Protein AF-A0A9D1JF31-F1 (afdb_monomer_lite)

Organism: NCBI:txid2840777

Radius of gyration: 21.88 Å; chains: 1; bounding box: 52×48×57 Å

Foldseek 3Di:
DFWAKKWKDQFPLDPDIDIDGQWDPDQADPVCQVQWDQDDDRITGHPDDDDDDDPPPCPLLVVLLVQLVQVLLQQNFLLPRPSNCRRPQGQWMWMWIWGQAPVQKIKIKIWIKHWDCPDVPDIDIFGPWIFMWIDHNVVPPDPVCSPDCPPTDTPDIDDPVPPDDRRTDPSVVVCVVRVDHADDDDCSVVPPPLFQPDQDDQDPVLLCVQPVQWPDWHWDDDPPFTWIWTDGVPDDIDIDGDRNCCVVPDPSSSSVSSNVVVSVVVCVVVPHYD

Secondary structure (DSSP, 8-state):
-EEEEEEEES-TT-SS-EEEE-B--SPPPGGGGGGEEEEETTEEEES------STTSSHHHHHHHHHHHHHHHTT--GGG-GGGGGGTT-S-EEEEEEEE-TTSEEEEEEEEEEEEEEETTEEEEEEEEEEEEEEEGGG-SSGGGTT--TT---SEE--GGG---TTS-THHHHHHHHT----B---GGGTT-------SPPPHHHHHHH-TTEEEEEEEEETTEEEEEEEETTS-EEEES-GGGHHHHS-HHHHHHHHHHHHHHHHHHH--B-

pLDDT: mean 91.5, std 6.84, range [60.25, 98.75]

InterPro domains:
  IPR027417 P-loop containing nucleoside triphosphate hydrolase [G3DSA:3.40.50.300] (1-261)

Sequence (274 aa):
MRVLRITAKGLPLFKEELDISFFAQQRVADDDKDLLYSLFSNVYLNCANAFIGINAAGKTSVLRVVLLAFNLLNNQPINHIETKDILGETQKATINIYFYSISGEICRLETVIRAEKSKPDTVWYKIIQETLWAKSQEAVTARKHLTDFSEYEPIAVRREEQFLPDDVSIIIAHNKKTKEKLNIASLLSLTNINVLPFADEIPVEIISFLDPMVDKLYFDKAENKVLIHLKFRGQEEIILNNPLDLNVYLSSGTIKGIVAFTMAKEILKSGGYL

Structure (mmCIF, N/CA/C/O backbone):
data_AF-A0A9D1JF31-F1
#
_entry.id   AF-A0A9D1JF31-F1
#
loop_
_atom_site.group_PDB
_atom_site.id
_atom_site.type_symbol
_atom_site.label_atom_id
_atom_site.label_alt_id
_atom_site.label_comp_id
_atom_site.label_asym_id
_atom_site.label_entity_id
_atom_site.label_seq_id
_atom_site.pdbx_PDB_ins_code
_atom_site.Cartn_x
_atom_site.Cartn_y
_atom_site.Cartn_z
_atom_site.occupancy
_atom_site.B_iso_or_equiv
_atom_site.auth_seq_id
_atom_site.auth_comp_id
_atom_site.auth_asym_id
_atom_site.auth_atom_id
_atom_site.pdbx_PDB_model_num
ATOM 1 N N . MET A 1 1 ? -7.196 -0.393 -10.527 1.00 92.75 1 MET A N 1
ATOM 2 C CA . MET A 1 1 ? -5.790 -0.810 -10.381 1.00 92.75 1 MET A CA 1
ATOM 3 C C . MET A 1 1 ? -5.699 -1.964 -9.392 1.00 92.75 1 MET A C 1
ATOM 5 O O . MET A 1 1 ? -6.349 -1.907 -8.352 1.00 92.75 1 MET A O 1
ATOM 9 N N . ARG A 1 2 ? -4.935 -3.016 -9.708 1.00 95.38 2 ARG A N 1
ATOM 10 C CA . ARG A 1 2 ? -4.691 -4.182 -8.838 1.00 95.38 2 ARG A CA 1
ATOM 11 C C . ARG A 1 2 ? -3.199 -4.508 -8.807 1.00 95.38 2 ARG A C 1
ATOM 13 O O . ARG A 1 2 ? -2.623 -4.778 -9.851 1.00 95.38 2 ARG A O 1
ATOM 20 N N . VAL A 1 3 ? -2.566 -4.493 -7.640 1.00 97.38 3 VAL A N 1
ATOM 21 C CA . VAL A 1 3 ? -1.134 -4.803 -7.502 1.00 97.38 3 VAL A CA 1
ATOM 22 C C . VAL A 1 3 ? -0.892 -6.307 -7.649 1.00 97.38 3 VAL A C 1
ATOM 24 O O . VAL A 1 3 ? -1.593 -7.116 -7.049 1.00 97.38 3 VAL A O 1
ATOM 27 N N . LEU A 1 4 ? 0.101 -6.665 -8.462 1.00 97.31 4 LEU A N 1
ATOM 28 C CA . LEU A 1 4 ? 0.495 -8.033 -8.800 1.00 97.31 4 LEU A CA 1
ATOM 29 C C . LEU A 1 4 ? 1.763 -8.451 -8.059 1.00 97.31 4 LEU A C 1
ATOM 31 O O . LEU A 1 4 ? 1.845 -9.563 -7.548 1.00 97.31 4 LEU A O 1
ATOM 35 N N . ARG A 1 5 ? 2.766 -7.574 -8.005 1.00 98.06 5 ARG A N 1
ATOM 36 C CA . ARG A 1 5 ? 4.059 -7.856 -7.377 1.00 98.06 5 ARG A CA 1
ATOM 37 C C . ARG A 1 5 ? 4.721 -6.558 -6.942 1.00 98.06 5 ARG A C 1
ATOM 39 O O . ARG A 1 5 ? 4.584 -5.545 -7.623 1.00 98.06 5 ARG A O 1
ATOM 46 N N . ILE A 1 6 ? 5.447 -6.594 -5.837 1.00 98.69 6 ILE A N 1
ATOM 47 C CA . ILE A 1 6 ? 6.335 -5.518 -5.403 1.00 98.69 6 ILE A CA 1
ATOM 48 C C . ILE A 1 6 ? 7.721 -6.119 -5.233 1.00 98.69 6 ILE A C 1
ATOM 50 O O . ILE A 1 6 ? 7.855 -7.126 -4.539 1.00 98.69 6 ILE A O 1
ATOM 54 N N . THR A 1 7 ? 8.740 -5.494 -5.822 1.00 98.62 7 THR A N 1
ATOM 55 C CA . THR A 1 7 ? 10.128 -5.761 -5.435 1.00 98.62 7 THR A CA 1
ATOM 56 C C . THR A 1 7 ? 10.796 -4.505 -4.909 1.00 98.62 7 THR A C 1
ATOM 58 O O . THR A 1 7 ? 10.480 -3.398 -5.345 1.00 98.62 7 THR A O 1
ATOM 61 N N . ALA A 1 8 ? 11.683 -4.650 -3.930 1.00 98.50 8 ALA A N 1
ATOM 62 C CA . ALA A 1 8 ? 12.402 -3.529 -3.349 1.00 98.50 8 ALA A CA 1
ATOM 63 C C . ALA A 1 8 ? 13.845 -3.908 -3.012 1.00 98.50 8 ALA A C 1
ATOM 65 O O . ALA A 1 8 ? 14.104 -4.908 -2.345 1.00 98.50 8 ALA A O 1
ATOM 66 N N . LYS A 1 9 ? 14.791 -3.071 -3.436 1.00 98.25 9 LYS A N 1
ATOM 67 C CA . LYS A 1 9 ? 16.229 -3.249 -3.210 1.00 98.25 9 LYS A CA 1
ATOM 68 C C . LYS A 1 9 ? 16.847 -1.965 -2.669 1.00 98.25 9 LYS A C 1
ATOM 70 O O . LYS A 1 9 ? 16.410 -0.875 -3.023 1.00 98.25 9 LYS A O 1
ATOM 75 N N . GLY A 1 10 ? 17.882 -2.087 -1.836 1.00 96.88 10 GLY A N 1
ATOM 76 C CA . GLY A 1 10 ? 18.598 -0.933 -1.273 1.00 96.88 10 GLY A CA 1
ATOM 77 C C . GLY A 1 10 ? 17.885 -0.264 -0.093 1.00 96.88 10 GLY A C 1
ATOM 78 O O . GLY A 1 10 ? 18.164 0.893 0.224 1.00 96.88 10 GLY A O 1
ATOM 79 N N . LEU A 1 11 ? 16.960 -0.980 0.554 1.00 96.56 11 LEU A N 1
ATOM 80 C CA . LEU A 1 11 ? 16.322 -0.552 1.796 1.00 96.56 11 LEU A CA 1
ATOM 81 C C . LEU A 1 11 ? 17.208 -0.931 3.001 1.00 96.56 11 LEU A C 1
ATOM 83 O O . LEU A 1 11 ? 17.634 -2.081 3.074 1.00 96.56 11 LEU A O 1
ATOM 87 N N . PRO A 1 12 ? 17.450 -0.039 3.982 1.00 93.25 12 PRO A N 1
ATOM 88 C CA . PRO A 1 12 ? 18.411 -0.291 5.066 1.00 93.25 12 PRO A CA 1
ATOM 89 C C . PRO A 1 12 ? 18.127 -1.532 5.925 1.00 93.25 12 PRO A C 1
ATOM 91 O O . PRO A 1 12 ? 19.054 -2.163 6.426 1.00 93.25 12 PRO A O 1
ATOM 94 N N . LEU A 1 13 ? 16.851 -1.888 6.099 1.00 93.62 13 LEU A N 1
ATOM 95 C CA . LEU A 1 13 ? 16.436 -3.037 6.913 1.00 93.62 13 LEU A CA 1
ATOM 96 C C . LEU A 1 13 ? 16.431 -4.371 6.147 1.00 93.62 13 LEU A C 1
ATOM 98 O O . LEU A 1 13 ? 16.148 -5.408 6.745 1.00 93.62 13 LEU A O 1
ATOM 102 N N . PHE A 1 14 ? 16.736 -4.363 4.846 1.00 93.62 14 PHE A N 1
ATOM 103 C CA . PHE A 1 14 ? 16.676 -5.539 3.980 1.00 93.62 14 PHE A CA 1
ATOM 104 C C . PHE A 1 14 ? 18.046 -5.783 3.343 1.00 93.62 14 PHE A C 1
ATOM 106 O O . PHE A 1 14 ? 18.533 -4.979 2.552 1.00 93.62 14 PHE A O 1
ATOM 113 N N . LYS A 1 15 ? 18.683 -6.905 3.704 1.00 90.81 15 LYS A N 1
ATOM 114 C CA . LYS A 1 15 ? 19.983 -7.300 3.132 1.00 90.81 15 LYS A CA 1
ATOM 115 C C . LYS A 1 15 ? 19.861 -7.716 1.667 1.00 90.81 15 LYS A C 1
ATOM 117 O O . LYS A 1 15 ? 20.731 -7.408 0.860 1.00 90.81 15 LYS A O 1
ATOM 122 N N . GLU A 1 16 ? 18.787 -8.431 1.358 1.00 94.06 16 GLU A N 1
ATOM 123 C CA . GLU A 1 16 ? 18.480 -8.949 0.029 1.00 94.06 16 GLU A CA 1
ATOM 124 C C . GLU A 1 16 ? 17.312 -8.178 -0.589 1.00 94.06 16 GLU A C 1
ATOM 126 O O . GLU A 1 16 ? 16.676 -7.345 0.063 1.00 94.06 16 GLU A O 1
ATOM 131 N N . GLU A 1 17 ? 17.049 -8.437 -1.868 1.00 96.44 17 GLU A N 1
ATOM 132 C CA . GLU A 1 17 ? 15.861 -7.911 -2.529 1.00 96.44 17 GLU A CA 1
ATOM 133 C C . GLU A 1 17 ? 14.606 -8.487 -1.866 1.00 96.44 17 GLU A C 1
ATOM 135 O O . GLU A 1 17 ? 14.444 -9.699 -1.742 1.00 96.44 17 GLU A O 1
ATOM 140 N N . LEU A 1 18 ? 13.715 -7.599 -1.432 1.00 97.62 18 LEU A N 1
ATOM 141 C CA . LEU A 1 18 ? 12.375 -7.977 -1.020 1.00 97.62 18 LEU A CA 1
ATOM 142 C C . LEU A 1 18 ? 11.549 -8.244 -2.275 1.00 97.62 18 LEU A C 1
ATOM 144 O O . LEU A 1 18 ? 11.506 -7.391 -3.156 1.00 97.62 18 LEU A O 1
ATOM 148 N N . ASP A 1 19 ? 10.864 -9.380 -2.326 1.00 97.31 19 ASP A N 1
ATOM 149 C CA . ASP A 1 19 ? 10.018 -9.777 -3.449 1.00 97.31 19 ASP A CA 1
ATOM 150 C C . ASP A 1 19 ? 8.694 -10.352 -2.936 1.00 97.31 19 ASP A C 1
ATOM 152 O O . ASP A 1 19 ? 8.659 -11.378 -2.257 1.00 97.31 19 ASP A O 1
ATOM 156 N N . ILE A 1 20 ? 7.597 -9.657 -3.230 1.00 97.31 20 ILE A N 1
ATOM 157 C CA . ILE A 1 20 ? 6.254 -9.987 -2.757 1.00 97.31 20 ILE A CA 1
ATOM 158 C C . ILE A 1 20 ? 5.347 -10.134 -3.967 1.00 97.31 20 ILE A C 1
ATOM 160 O O . ILE A 1 20 ? 5.108 -9.166 -4.686 1.00 97.31 20 ILE A O 1
ATOM 164 N N . SER A 1 21 ? 4.795 -11.328 -4.168 1.00 95.88 21 SER A N 1
ATOM 165 C CA . SER A 1 21 ? 3.786 -11.596 -5.197 1.00 95.88 21 SER A CA 1
ATOM 166 C C . SER A 1 21 ? 2.393 -11.676 -4.573 1.00 95.88 21 SER A C 1
ATOM 168 O O . SER A 1 21 ? 2.200 -12.360 -3.575 1.00 95.88 21 SER A O 1
ATOM 170 N N . PHE A 1 22 ? 1.421 -11.009 -5.192 1.00 96.31 22 PHE A N 1
ATOM 171 C CA . PHE A 1 22 ? 0.011 -10.993 -4.783 1.00 96.31 22 PHE A CA 1
ATOM 172 C C . PHE A 1 22 ? -0.871 -11.894 -5.659 1.00 96.31 22 PHE A C 1
ATOM 174 O O . PHE A 1 22 ? -2.070 -12.010 -5.413 1.00 96.31 22 PHE A O 1
ATOM 181 N N . PHE A 1 23 ? -0.298 -12.524 -6.686 1.00 94.69 23 PHE A N 1
ATOM 182 C CA . PHE A 1 23 ? -0.977 -13.502 -7.534 1.00 94.69 23 PHE A CA 1
ATOM 183 C C . PHE A 1 23 ? -0.582 -14.934 -7.174 1.00 94.69 23 PHE A C 1
ATOM 185 O O . PHE A 1 23 ? 0.512 -15.190 -6.663 1.00 94.69 23 PHE A O 1
ATOM 192 N N . ALA A 1 24 ? -1.458 -15.882 -7.501 1.00 92.56 24 ALA A N 1
ATOM 193 C CA . ALA A 1 24 ? -1.197 -17.302 -7.331 1.00 92.56 24 ALA A CA 1
ATOM 194 C C . ALA A 1 24 ? -0.014 -17.737 -8.212 1.00 92.56 24 ALA A C 1
ATOM 196 O O . ALA A 1 24 ? -0.102 -17.789 -9.444 1.00 92.56 24 ALA A O 1
ATOM 197 N N . GLN A 1 25 ? 1.118 -18.049 -7.578 1.00 87.81 25 GLN A N 1
ATOM 198 C CA . GLN A 1 25 ? 2.333 -18.465 -8.281 1.00 87.81 25 GLN A CA 1
ATOM 199 C C . GLN A 1 25 ? 2.220 -19.896 -8.826 1.00 87.81 25 GLN A C 1
ATOM 201 O O . GLN A 1 25 ? 2.754 -20.196 -9.898 1.00 87.81 25 GLN A O 1
ATOM 206 N N . GLN A 1 26 ? 1.475 -20.762 -8.135 1.00 86.19 26 GLN A N 1
ATOM 207 C CA . GLN A 1 26 ? 1.224 -22.152 -8.523 1.00 86.19 26 GLN A CA 1
ATOM 208 C C . GLN A 1 26 ? -0.055 -22.297 -9.359 1.00 86.19 26 GLN A C 1
ATOM 210 O O . GLN A 1 26 ? -0.844 -21.362 -9.520 1.00 86.19 26 GLN A O 1
ATOM 215 N N . ARG A 1 27 ? -0.217 -23.440 -10.034 1.00 85.75 27 ARG A N 1
ATOM 216 C CA . ARG A 1 27 ? -1.457 -23.730 -10.767 1.00 85.75 27 ARG A CA 1
ATOM 217 C C . ARG A 1 27 ? -2.602 -23.820 -9.754 1.00 85.75 27 ARG A C 1
ATOM 219 O O . ARG A 1 27 ? -2.460 -24.502 -8.752 1.00 85.75 27 ARG A O 1
ATOM 226 N N . VAL A 1 28 ? -3.697 -23.124 -10.037 1.00 87.50 28 VAL A N 1
ATOM 227 C CA . VAL A 1 28 ? -4.898 -23.121 -9.196 1.00 87.50 28 VAL A CA 1
ATOM 228 C C . VAL A 1 28 ? -5.744 -24.331 -9.587 1.00 87.50 28 VAL A C 1
ATOM 230 O O . VAL A 1 28 ? -6.005 -24.519 -10.781 1.00 87.50 28 VAL A O 1
ATOM 233 N N . ALA A 1 29 ? -6.098 -25.172 -8.615 1.00 89.44 29 ALA A N 1
ATOM 234 C CA . ALA A 1 29 ? -7.040 -26.272 -8.812 1.00 89.44 29 ALA A CA 1
ATOM 235 C C . ALA A 1 29 ? -8.462 -25.722 -8.979 1.00 89.44 29 ALA A C 1
ATOM 237 O O . ALA A 1 29 ? -8.748 -24.625 -8.510 1.00 89.44 29 ALA A O 1
ATOM 238 N N . ASP A 1 30 ? -9.351 -26.455 -9.652 1.00 88.19 30 ASP A N 1
ATOM 239 C CA . ASP A 1 30 ? -10.711 -25.961 -9.911 1.00 88.19 30 ASP A CA 1
ATOM 240 C C . ASP A 1 30 ? -11.472 -25.646 -8.613 1.00 88.19 30 ASP A C 1
ATOM 242 O O . ASP A 1 30 ? -12.098 -24.592 -8.534 1.00 88.19 30 ASP A O 1
ATOM 246 N N . ASP A 1 31 ? -11.302 -26.473 -7.579 1.00 90.00 31 ASP A N 1
ATOM 247 C CA . ASP A 1 31 ? -11.938 -26.301 -6.264 1.00 90.00 31 ASP A CA 1
ATOM 248 C C . ASP A 1 31 ? -11.430 -25.066 -5.490 1.00 90.00 31 ASP A C 1
ATOM 250 O O . ASP A 1 31 ? -12.130 -24.539 -4.630 1.00 90.00 31 ASP A O 1
ATOM 254 N N . ASP A 1 32 ? -10.229 -24.568 -5.808 1.00 89.25 32 ASP A N 1
ATOM 255 C CA . ASP A 1 32 ? -9.618 -23.416 -5.127 1.00 89.25 32 ASP A CA 1
ATOM 256 C C . ASP A 1 32 ? -9.932 -22.078 -5.816 1.00 89.25 32 ASP A C 1
ATOM 258 O O . ASP A 1 32 ? -9.610 -21.010 -5.286 1.00 89.25 32 ASP A O 1
ATOM 262 N N . LYS A 1 33 ? -10.535 -22.098 -7.014 1.00 88.50 33 LYS A N 1
ATOM 263 C CA . LYS A 1 33 ? -10.776 -20.881 -7.810 1.00 88.50 33 LYS A CA 1
ATOM 264 C C . LYS A 1 33 ? -11.696 -19.891 -7.105 1.00 88.50 33 LYS A C 1
ATOM 266 O O . LYS A 1 33 ? -11.452 -18.691 -7.200 1.00 88.50 33 LYS A O 1
ATOM 271 N N . ASP A 1 34 ? -12.686 -20.387 -6.369 1.00 88.50 34 ASP A N 1
ATOM 272 C CA . ASP A 1 34 ? -13.677 -19.561 -5.669 1.00 88.50 34 ASP A CA 1
ATOM 273 C C . ASP A 1 34 ? -13.083 -18.798 -4.470 1.00 88.50 34 ASP A C 1
ATOM 275 O O . ASP A 1 34 ? -13.660 -17.818 -4.001 1.00 88.50 34 ASP A O 1
ATOM 279 N N . LEU A 1 35 ? -11.905 -19.209 -3.986 1.00 90.38 35 LEU A N 1
ATOM 280 C CA . LEU A 1 35 ? -11.183 -18.544 -2.894 1.00 90.38 35 LEU A CA 1
ATOM 281 C C . LEU A 1 35 ? -10.279 -17.402 -3.383 1.00 90.38 35 LEU A C 1
ATOM 283 O O . LEU A 1 35 ? -9.725 -16.648 -2.576 1.00 90.38 35 LEU A O 1
ATOM 287 N N . LEU A 1 36 ? -10.109 -17.270 -4.698 1.00 93.69 36 LEU A N 1
ATOM 288 C CA . LEU A 1 36 ? -9.213 -16.311 -5.326 1.00 93.69 36 LEU A CA 1
ATOM 289 C C . LEU A 1 36 ? -9.987 -15.293 -6.157 1.00 93.69 36 LEU A C 1
ATOM 291 O O . LEU A 1 36 ? -11.092 -15.529 -6.636 1.00 93.69 36 LEU A O 1
ATOM 295 N N . TYR A 1 37 ? -9.362 -14.146 -6.395 1.00 93.00 37 TYR A N 1
ATOM 296 C CA . TYR A 1 37 ? -9.928 -13.148 -7.287 1.00 93.00 37 TYR A CA 1
ATOM 297 C C . TYR A 1 37 ? -9.450 -13.395 -8.720 1.00 93.00 37 TYR A C 1
ATOM 299 O O . TYR A 1 37 ? -8.269 -13.216 -9.028 1.00 93.00 37 TYR A O 1
ATOM 307 N N . SER A 1 38 ? -10.362 -13.793 -9.607 1.00 93.25 38 SER A N 1
ATOM 308 C CA . SER A 1 38 ? -10.071 -13.942 -11.037 1.00 93.25 38 SER A CA 1
ATOM 309 C C . SER A 1 38 ? -9.790 -12.580 -11.674 1.00 93.25 38 SER A C 1
ATOM 311 O O . SER A 1 38 ? -10.656 -11.705 -11.678 1.00 93.25 38 SER A O 1
ATOM 313 N N . LEU A 1 39 ? -8.586 -12.404 -12.226 1.00 92.62 39 LEU A N 1
ATOM 314 C CA . LEU A 1 39 ? -8.175 -11.156 -12.869 1.00 92.62 39 LEU A CA 1
ATOM 315 C C . LEU A 1 39 ? -8.461 -11.188 -14.377 1.00 92.62 39 LEU A C 1
ATOM 317 O O . LEU A 1 39 ? -9.250 -10.390 -14.871 1.00 92.62 39 LEU A O 1
ATOM 321 N N . PHE A 1 40 ? -7.842 -12.130 -15.090 1.00 92.31 40 PHE A N 1
ATOM 322 C CA . PHE A 1 40 ? -8.098 -12.455 -16.497 1.00 92.31 40 PHE A CA 1
ATOM 323 C C . PHE A 1 40 ? -7.507 -13.837 -16.813 1.00 92.31 40 PHE A C 1
ATOM 325 O O . PHE A 1 40 ? -6.501 -14.236 -16.220 1.00 92.31 40 PHE A O 1
ATOM 332 N N . SER A 1 41 ? -8.086 -14.561 -17.779 1.00 88.38 41 SER A N 1
ATOM 333 C CA . SER A 1 41 ? -7.607 -15.894 -18.185 1.00 88.38 41 SER A CA 1
ATOM 334 C C . SER A 1 41 ? -7.370 -16.808 -16.962 1.00 88.38 41 SER A C 1
ATOM 336 O O . SER A 1 41 ? -8.258 -16.968 -16.133 1.00 88.38 41 SER A O 1
ATOM 338 N N . ASN A 1 42 ? -6.174 -17.388 -16.816 1.00 88.00 42 ASN A N 1
ATOM 339 C CA . ASN A 1 42 ? -5.765 -18.211 -15.672 1.00 88.00 42 ASN A CA 1
ATOM 340 C C . ASN A 1 42 ? -4.876 -17.460 -14.655 1.00 88.00 42 ASN A C 1
ATOM 342 O O . ASN A 1 42 ? -4.025 -18.069 -13.989 1.00 88.00 42 ASN A O 1
ATOM 346 N N . VAL A 1 43 ? -5.032 -16.136 -14.555 1.00 92.06 43 VAL A N 1
ATOM 347 C CA . VAL A 1 43 ? -4.340 -15.285 -13.579 1.00 92.06 43 VAL A CA 1
ATOM 348 C C . VAL A 1 43 ? -5.299 -14.932 -12.446 1.00 92.06 43 VAL A C 1
ATOM 350 O O . VAL A 1 43 ? -6.330 -14.297 -12.658 1.00 92.06 43 VAL A O 1
ATOM 353 N N . TYR A 1 44 ? -4.918 -15.325 -11.233 1.00 94.31 44 TYR A N 1
ATOM 354 C CA . TYR A 1 44 ? -5.722 -15.174 -10.023 1.00 94.31 44 TYR A CA 1
ATOM 355 C C . TYR A 1 44 ? -4.925 -14.422 -8.957 1.00 94.31 44 TYR A C 1
ATOM 357 O O . TYR A 1 44 ? -3.726 -14.672 -8.798 1.00 94.31 44 TYR A O 1
ATOM 365 N N . LEU A 1 45 ? -5.580 -13.519 -8.229 1.00 95.00 45 LEU A N 1
ATOM 366 C CA . LEU A 1 45 ? -5.008 -12.807 -7.087 1.00 95.00 45 LEU A CA 1
ATOM 367 C C . LEU A 1 45 ? -5.382 -13.486 -5.773 1.00 95.00 45 LEU A C 1
ATOM 369 O O . LEU A 1 45 ? -6.516 -13.931 -5.592 1.00 95.00 45 LEU A O 1
ATOM 373 N N . ASN A 1 46 ? -4.428 -13.515 -4.847 1.00 94.44 46 ASN A N 1
ATOM 374 C CA . ASN A 1 46 ? -4.654 -13.960 -3.481 1.00 94.44 46 ASN A CA 1
ATOM 375 C C . ASN A 1 46 ? -5.505 -12.910 -2.756 1.00 94.44 46 ASN A C 1
ATOM 377 O O . ASN A 1 46 ? -5.081 -11.761 -2.617 1.00 94.44 46 ASN A O 1
ATOM 381 N N . CYS A 1 47 ? -6.674 -13.308 -2.254 1.00 92.44 47 CYS A N 1
ATOM 382 C CA . CYS A 1 47 ? -7.549 -12.432 -1.466 1.00 92.44 47 CYS A CA 1
ATOM 383 C C . CYS A 1 47 ? -6.963 -12.103 -0.081 1.00 92.44 47 CYS A C 1
ATOM 385 O O . CYS A 1 47 ? -7.317 -11.089 0.513 1.00 92.44 47 CYS A O 1
ATOM 387 N N . ALA A 1 48 ? -6.046 -12.936 0.420 1.00 92.62 48 ALA A N 1
ATOM 388 C CA . ALA A 1 48 ? -5.314 -12.722 1.662 1.00 92.62 48 ALA A CA 1
ATOM 389 C C . ALA A 1 48 ? -3.851 -13.158 1.502 1.00 92.62 48 ALA A C 1
ATOM 391 O O . ALA A 1 48 ? -3.563 -14.168 0.862 1.00 92.62 48 ALA A O 1
ATOM 392 N N . ASN A 1 49 ? -2.925 -12.408 2.102 1.00 93.25 49 ASN A N 1
ATOM 393 C CA . ASN A 1 49 ? -1.505 -12.758 2.161 1.00 93.25 49 ASN A CA 1
ATOM 394 C C . ASN A 1 49 ? -1.040 -12.679 3.618 1.00 93.25 49 ASN A C 1
ATOM 396 O O . ASN A 1 49 ? -1.341 -11.710 4.313 1.00 93.25 49 ASN A O 1
ATOM 400 N N . ALA A 1 50 ? -0.306 -13.692 4.077 1.00 93.81 50 ALA A N 1
ATOM 401 C CA . ALA A 1 50 ? 0.169 -13.781 5.453 1.00 93.81 50 ALA A CA 1
ATOM 402 C C . ALA A 1 50 ? 1.701 -13.753 5.501 1.00 93.81 50 ALA A C 1
ATOM 404 O O . ALA A 1 50 ? 2.368 -14.590 4.895 1.00 93.81 50 ALA A O 1
ATOM 405 N N . PHE A 1 51 ? 2.259 -12.813 6.267 1.00 93.25 51 PHE A N 1
ATOM 406 C CA . PHE A 1 51 ? 3.693 -12.749 6.550 1.00 93.25 51 PHE A CA 1
ATOM 407 C C . PHE A 1 51 ? 3.961 -13.336 7.936 1.00 93.25 51 PHE A C 1
ATOM 409 O O . PHE A 1 51 ? 3.641 -12.721 8.955 1.00 93.25 51 PHE A O 1
ATOM 416 N N . ILE A 1 52 ? 4.552 -14.529 7.977 1.00 93.69 52 ILE A N 1
ATOM 417 C CA . ILE A 1 52 ? 4.863 -15.249 9.217 1.00 93.69 52 ILE A CA 1
ATOM 418 C C . ILE A 1 52 ? 6.357 -15.188 9.535 1.00 93.69 52 ILE A C 1
ATOM 420 O O . ILE A 1 52 ? 7.200 -15.038 8.657 1.00 93.69 52 ILE A O 1
ATOM 424 N N . GLY A 1 53 ? 6.694 -15.290 10.816 1.00 92.44 53 GLY A N 1
ATOM 425 C CA . GLY A 1 53 ? 8.077 -15.275 11.281 1.00 92.44 53 GLY A CA 1
ATOM 426 C C . GLY A 1 53 ? 8.167 -14.961 12.766 1.00 92.44 53 GLY A C 1
ATOM 427 O O . GLY A 1 53 ? 7.206 -14.468 13.365 1.00 92.44 53 GLY A O 1
ATOM 428 N N . ILE A 1 54 ? 9.332 -15.203 13.361 1.00 92.69 54 ILE A N 1
ATOM 429 C CA . ILE A 1 54 ? 9.596 -14.891 14.771 1.00 92.69 54 ILE A CA 1
ATOM 430 C C . ILE A 1 54 ? 9.553 -13.376 15.041 1.00 92.69 54 ILE A C 1
ATOM 432 O O . ILE A 1 54 ? 9.474 -12.545 14.124 1.00 92.69 54 ILE A O 1
ATOM 436 N N . ASN A 1 55 ? 9.555 -12.988 16.314 1.00 89.00 55 ASN A N 1
ATOM 437 C CA . ASN A 1 55 ? 9.615 -11.577 16.695 1.00 89.00 55 ASN A CA 1
ATOM 438 C C . ASN A 1 55 ? 10.876 -10.910 16.132 1.00 89.00 55 ASN A C 1
ATOM 440 O O . ASN A 1 55 ? 11.908 -11.554 15.976 1.00 89.00 55 ASN A O 1
ATOM 444 N N . ALA A 1 56 ? 10.753 -9.628 15.775 1.00 85.19 56 ALA A N 1
ATOM 445 C CA . ALA A 1 56 ? 11.806 -8.837 15.130 1.00 85.19 56 ALA A CA 1
ATOM 446 C C . ALA A 1 56 ? 12.324 -9.364 13.769 1.00 85.19 56 ALA A C 1
ATOM 448 O O . ALA A 1 56 ? 13.250 -8.787 13.215 1.00 85.19 56 ALA A O 1
ATOM 449 N N . ALA A 1 57 ? 11.680 -10.367 13.157 1.00 90.88 57 ALA A N 1
ATOM 450 C CA . ALA A 1 57 ? 12.045 -10.870 11.824 1.00 90.88 57 ALA A CA 1
ATOM 451 C C . ALA A 1 57 ? 11.712 -9.916 10.651 1.00 90.88 57 ALA A C 1
ATOM 453 O O . ALA A 1 57 ? 11.853 -10.298 9.496 1.00 90.88 57 ALA A O 1
ATOM 454 N N . GLY A 1 58 ? 11.222 -8.698 10.916 1.00 91.81 58 GLY A N 1
ATOM 455 C CA . GLY A 1 58 ? 10.938 -7.699 9.874 1.00 91.81 58 GLY A CA 1
ATOM 456 C C . GLY A 1 58 ? 9.523 -7.716 9.280 1.00 91.81 58 GLY A C 1
ATOM 457 O O . GLY A 1 58 ? 9.271 -6.989 8.326 1.00 91.81 58 GLY A O 1
ATOM 458 N N . LYS A 1 59 ? 8.565 -8.466 9.848 1.00 94.50 59 LYS A N 1
ATOM 459 C CA . LYS A 1 59 ? 7.163 -8.515 9.363 1.00 94.50 59 LYS A CA 1
ATOM 460 C C . LYS A 1 59 ? 6.523 -7.125 9.217 1.00 94.50 59 LYS A C 1
ATOM 462 O O . LYS A 1 59 ? 5.974 -6.792 8.173 1.00 94.50 59 LYS A O 1
ATOM 467 N N . THR A 1 60 ? 6.641 -6.283 10.244 1.00 93.88 60 THR A N 1
ATOM 468 C CA . THR A 1 60 ? 6.129 -4.902 10.213 1.00 93.88 60 THR A CA 1
ATOM 469 C C . THR A 1 60 ? 6.863 -4.050 9.178 1.00 93.88 60 THR A C 1
ATOM 471 O O . THR A 1 60 ? 6.241 -3.236 8.504 1.0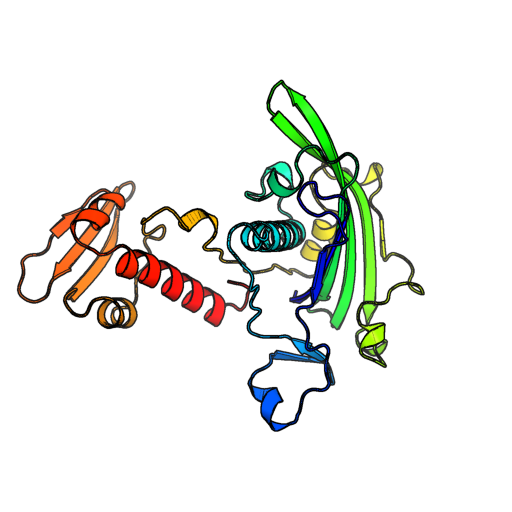0 93.88 60 THR A O 1
ATOM 474 N N . SER A 1 61 ? 8.170 -4.263 9.004 1.00 95.69 61 SER A N 1
ATOM 475 C CA . SER A 1 61 ? 8.968 -3.590 7.974 1.00 95.69 61 SER A CA 1
ATOM 476 C C . SER A 1 61 ? 8.472 -3.938 6.570 1.00 95.69 61 SER A C 1
ATOM 478 O O . SER A 1 61 ? 8.335 -3.045 5.743 1.00 95.69 61 SER A O 1
ATOM 480 N N . VAL A 1 62 ? 8.131 -5.206 6.315 1.00 96.94 62 VAL A N 1
ATOM 481 C CA . VAL A 1 62 ? 7.533 -5.652 5.045 1.00 96.94 62 VAL A CA 1
ATOM 482 C C . VAL A 1 62 ? 6.211 -4.929 4.780 1.00 96.94 62 VAL A C 1
ATOM 484 O O . VAL A 1 62 ? 6.042 -4.345 3.711 1.00 96.94 62 VAL A O 1
ATOM 487 N N . LEU A 1 63 ? 5.306 -4.880 5.765 1.00 96.38 63 LEU A N 1
ATOM 488 C CA . LEU A 1 63 ? 4.031 -4.163 5.628 1.00 96.38 63 LEU A CA 1
ATOM 489 C C . LEU A 1 63 ? 4.229 -2.663 5.361 1.00 96.38 63 LEU A C 1
ATOM 491 O O . LEU A 1 63 ? 3.502 -2.078 4.560 1.00 96.38 63 LEU A O 1
ATOM 495 N N . ARG A 1 64 ? 5.246 -2.043 5.970 1.00 97.12 64 ARG A N 1
ATOM 496 C CA . ARG A 1 64 ? 5.608 -0.642 5.706 1.00 97.12 64 ARG A CA 1
ATOM 497 C C . ARG A 1 64 ? 6.068 -0.407 4.266 1.00 97.12 64 ARG A C 1
ATOM 499 O O . ARG A 1 64 ? 5.689 0.613 3.692 1.00 97.12 64 ARG A O 1
ATOM 506 N N . VAL A 1 65 ? 6.821 -1.340 3.670 1.00 98.00 65 VAL A N 1
ATOM 507 C CA . VAL A 1 65 ? 7.200 -1.275 2.243 1.00 98.00 65 VAL A CA 1
ATOM 508 C C . VAL A 1 65 ? 5.975 -1.412 1.341 1.00 98.00 65 VAL A C 1
ATOM 510 O O . VAL A 1 65 ? 5.832 -0.639 0.396 1.00 98.00 65 VAL A O 1
ATOM 513 N N . VAL A 1 66 ? 5.068 -2.347 1.643 1.00 98.00 66 VAL A N 1
ATOM 514 C CA . VAL A 1 66 ? 3.819 -2.515 0.881 1.00 98.00 66 VAL A CA 1
ATOM 515 C C . VAL A 1 66 ? 2.982 -1.235 0.926 1.00 98.00 66 VAL A C 1
ATOM 517 O O . VAL A 1 66 ? 2.561 -0.739 -0.118 1.00 98.00 66 VAL A O 1
ATOM 520 N N . LEU A 1 67 ? 2.806 -0.647 2.113 1.00 97.50 67 LEU A N 1
ATOM 521 C CA . LEU A 1 67 ? 2.043 0.589 2.270 1.00 97.50 67 LEU A CA 1
ATOM 522 C C . LEU A 1 67 ? 2.726 1.789 1.592 1.00 97.50 67 LEU A C 1
ATOM 524 O O . LEU A 1 67 ? 2.041 2.637 1.021 1.00 97.50 67 LEU A O 1
ATOM 528 N N . LEU A 1 68 ? 4.063 1.843 1.590 1.00 98.06 68 LEU A N 1
ATOM 529 C CA . LEU A 1 68 ? 4.820 2.846 0.836 1.00 98.06 68 LEU A CA 1
ATOM 530 C C . LEU A 1 68 ? 4.538 2.727 -0.669 1.00 98.06 68 LEU A C 1
ATOM 532 O O . LEU A 1 68 ? 4.203 3.717 -1.315 1.00 98.06 68 LEU A O 1
ATOM 536 N N . ALA A 1 69 ? 4.621 1.512 -1.215 1.00 98.38 69 ALA A N 1
ATOM 537 C CA . ALA A 1 69 ? 4.361 1.233 -2.624 1.00 98.38 69 ALA A CA 1
ATOM 538 C C . ALA A 1 69 ? 2.915 1.564 -3.032 1.00 98.38 69 ALA A C 1
ATOM 540 O O . ALA A 1 69 ? 2.683 2.178 -4.072 1.00 98.38 69 ALA A O 1
ATOM 541 N N . PHE A 1 70 ? 1.928 1.208 -2.208 1.00 97.75 70 PHE A N 1
ATOM 542 C CA . PHE A 1 70 ? 0.533 1.515 -2.516 1.00 97.75 70 PHE A CA 1
ATOM 543 C C . PHE A 1 70 ? 0.251 3.023 -2.493 1.00 97.75 70 PHE A C 1
ATOM 545 O O . PHE A 1 70 ? -0.466 3.525 -3.357 1.00 97.75 70 PHE A O 1
ATOM 552 N N . ASN A 1 71 ? 0.836 3.765 -1.548 1.00 97.62 71 ASN A N 1
ATOM 553 C CA . ASN A 1 71 ? 0.662 5.217 -1.483 1.00 97.62 71 ASN A CA 1
ATOM 554 C C . ASN A 1 71 ? 1.400 5.957 -2.610 1.00 97.62 71 ASN A C 1
ATOM 556 O O . ASN A 1 71 ? 0.862 6.928 -3.144 1.00 97.62 71 ASN A O 1
ATOM 560 N N . LEU A 1 72 ? 2.558 5.447 -3.052 1.00 97.12 72 LEU A N 1
ATOM 561 C CA . LEU A 1 72 ? 3.215 5.889 -4.288 1.00 97.12 72 LEU A CA 1
ATOM 562 C C . LEU A 1 72 ? 2.265 5.773 -5.489 1.00 97.12 72 LEU A C 1
ATOM 564 O O . LEU A 1 72 ? 2.042 6.756 -6.195 1.00 97.12 72 LEU A O 1
ATOM 568 N N . LEU A 1 73 ? 1.636 4.604 -5.672 1.00 97.00 73 LEU A N 1
ATOM 569 C CA . LEU A 1 73 ? 0.630 4.389 -6.720 1.00 97.00 73 LEU A CA 1
ATOM 570 C C . LEU A 1 73 ? -0.616 5.271 -6.566 1.00 97.00 73 LEU A C 1
ATOM 572 O O . LEU A 1 73 ? -1.317 5.486 -7.546 1.00 97.00 73 LEU A O 1
ATOM 576 N N . ASN A 1 74 ? -0.892 5.805 -5.376 1.00 95.56 74 ASN A N 1
ATOM 577 C CA . ASN A 1 74 ? -2.009 6.713 -5.104 1.00 95.56 74 ASN A CA 1
ATOM 578 C C . ASN A 1 74 ? -1.670 8.199 -5.287 1.00 95.56 74 ASN A C 1
ATOM 580 O O . ASN A 1 74 ? -2.440 9.064 -4.865 1.00 95.56 74 ASN A O 1
ATOM 584 N N . ASN A 1 75 ? -0.557 8.507 -5.957 1.00 95.19 75 ASN A N 1
ATOM 585 C CA . ASN A 1 75 ? -0.075 9.869 -6.206 1.00 95.19 75 ASN A CA 1
ATOM 586 C C . ASN A 1 75 ? 0.333 10.624 -4.933 1.00 95.19 75 ASN A C 1
ATOM 588 O O . ASN A 1 75 ? 0.454 11.850 -4.971 1.00 95.19 75 ASN A O 1
ATOM 592 N N . GLN A 1 76 ? 0.515 9.933 -3.805 1.00 96.50 76 GLN A N 1
ATOM 593 C CA . GLN A 1 76 ? 0.956 10.587 -2.582 1.00 96.50 76 GLN A CA 1
ATOM 594 C C . GLN A 1 76 ? 2.447 10.927 -2.711 1.00 96.50 76 GLN A C 1
ATOM 596 O O . GLN A 1 76 ? 3.239 10.037 -3.038 1.00 96.50 76 GLN A O 1
ATOM 601 N N . PRO A 1 77 ? 2.860 12.182 -2.456 1.00 97.31 77 PRO A N 1
ATOM 602 C CA . PRO A 1 77 ? 4.276 12.524 -2.451 1.00 97.31 77 PRO A CA 1
ATOM 603 C C . PRO A 1 77 ? 5.007 11.717 -1.374 1.00 97.31 77 PRO A C 1
ATOM 605 O O . PRO A 1 77 ? 4.505 11.620 -0.251 1.00 97.31 77 PRO A O 1
ATOM 608 N N . ILE A 1 78 ? 6.196 11.179 -1.675 1.00 97.44 78 ILE A N 1
ATOM 609 C CA . ILE A 1 78 ? 6.947 10.285 -0.769 1.00 97.44 78 ILE A CA 1
ATOM 610 C C . ILE A 1 78 ? 7.094 10.902 0.618 1.00 97.44 78 ILE A C 1
ATOM 612 O O . ILE A 1 78 ? 6.899 10.230 1.630 1.00 97.44 78 ILE A O 1
ATOM 616 N N . ASN A 1 79 ? 7.389 12.201 0.683 1.00 96.38 79 ASN A N 1
ATOM 617 C CA . ASN A 1 79 ? 7.635 12.877 1.952 1.00 96.38 79 ASN A CA 1
ATOM 618 C C . ASN A 1 79 ? 6.385 13.063 2.819 1.00 96.38 79 ASN A C 1
ATOM 620 O O . ASN A 1 79 ? 6.529 13.416 3.990 1.00 96.38 79 ASN A O 1
ATOM 624 N N . HIS A 1 80 ? 5.198 12.776 2.290 1.00 96.00 80 HIS A N 1
ATOM 625 C CA . HIS A 1 80 ? 3.931 12.792 3.016 1.00 96.00 80 HIS A CA 1
ATOM 626 C C . HIS A 1 80 ? 3.414 11.385 3.340 1.00 96.00 80 HIS A C 1
ATOM 628 O O . HIS A 1 80 ? 2.368 11.268 3.974 1.00 96.00 80 HIS A O 1
ATOM 634 N N . ILE A 1 81 ? 4.101 10.322 2.907 1.00 96.12 81 ILE A N 1
ATOM 635 C CA . ILE A 1 81 ? 3.719 8.941 3.218 1.00 96.12 81 ILE A CA 1
ATOM 636 C C . ILE A 1 81 ? 4.175 8.601 4.639 1.00 96.12 81 ILE A C 1
ATOM 638 O O . ILE A 1 81 ? 5.342 8.784 4.982 1.00 96.12 81 ILE A O 1
ATOM 642 N N . GLU A 1 82 ? 3.266 8.065 5.457 1.00 93.44 82 GLU A N 1
ATOM 643 C CA . GLU A 1 82 ? 3.527 7.721 6.863 1.00 93.44 82 GLU A CA 1
ATOM 644 C C . GLU A 1 82 ? 4.707 6.749 7.019 1.00 93.44 82 GLU A C 1
ATOM 646 O O . GL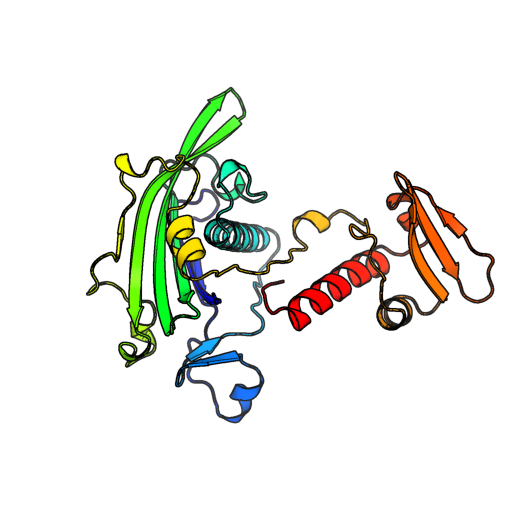U A 1 82 ? 5.546 6.911 7.899 1.00 93.44 82 GLU A O 1
ATOM 651 N N . THR A 1 83 ? 4.807 5.765 6.124 1.00 96.00 83 THR A N 1
ATOM 652 C CA . THR A 1 83 ? 5.815 4.698 6.171 1.00 96.00 83 THR A CA 1
ATOM 653 C C . THR A 1 83 ? 7.099 5.016 5.406 1.00 96.00 83 THR A C 1
ATOM 655 O O . THR A 1 83 ? 7.896 4.114 5.144 1.00 96.00 83 THR A O 1
ATOM 658 N N . LYS A 1 84 ? 7.330 6.283 5.027 1.00 95.81 84 LYS A N 1
ATOM 659 C CA . LYS A 1 84 ? 8.542 6.707 4.296 1.00 95.81 84 LYS A CA 1
ATOM 660 C C . LYS A 1 84 ? 9.837 6.441 5.064 1.00 95.81 84 LYS A C 1
ATOM 662 O O . LYS A 1 84 ? 10.897 6.331 4.460 1.00 95.81 84 LYS A O 1
ATOM 667 N N . ASP A 1 85 ? 9.761 6.333 6.388 1.00 94.25 85 ASP A N 1
ATOM 668 C CA . ASP A 1 85 ? 10.894 6.048 7.269 1.00 94.25 85 ASP A CA 1
ATOM 669 C C . ASP A 1 85 ? 11.582 4.713 6.945 1.00 94.25 85 ASP A C 1
ATOM 671 O O . ASP A 1 85 ? 12.774 4.561 7.206 1.00 94.25 85 ASP A O 1
ATOM 675 N N . ILE A 1 86 ? 10.882 3.782 6.284 1.00 96.12 86 ILE A N 1
ATOM 676 C CA . ILE A 1 86 ? 11.455 2.517 5.802 1.00 96.12 86 ILE A CA 1
ATOM 677 C C . ILE A 1 86 ? 12.602 2.700 4.793 1.00 96.12 86 ILE A C 1
ATOM 679 O O . ILE A 1 86 ? 13.415 1.792 4.610 1.00 96.12 86 ILE A O 1
ATOM 683 N N . LEU A 1 87 ? 12.680 3.866 4.144 1.00 96.69 87 LEU A N 1
ATOM 684 C CA . LEU A 1 87 ? 13.749 4.232 3.216 1.00 96.69 87 LEU A CA 1
ATOM 685 C C . LEU A 1 87 ? 15.049 4.624 3.948 1.00 96.69 87 LEU A C 1
ATOM 687 O O . LEU A 1 87 ? 16.128 4.492 3.369 1.00 96.69 87 LEU A O 1
ATOM 691 N N . GLY A 1 88 ? 14.970 5.063 5.212 1.00 94.50 88 GLY A N 1
ATOM 692 C CA . GLY A 1 88 ? 16.103 5.511 6.033 1.00 94.50 88 GLY A CA 1
ATOM 693 C C . GLY A 1 88 ? 17.055 6.477 5.311 1.00 94.50 88 GLY A C 1
ATOM 694 O O . GLY A 1 88 ? 16.630 7.327 4.541 1.00 94.50 88 GLY A O 1
ATOM 695 N N . GLU A 1 89 ? 18.368 6.348 5.514 1.00 93.94 89 GLU A N 1
ATOM 696 C CA . GLU A 1 89 ? 19.375 7.167 4.808 1.00 93.94 89 GLU A CA 1
ATOM 697 C C . GLU A 1 89 ? 19.855 6.524 3.487 1.00 93.94 89 GLU A C 1
ATOM 699 O O . GLU A 1 89 ? 21.043 6.562 3.151 1.00 93.94 89 GLU A O 1
ATOM 704 N N . THR A 1 90 ? 18.953 5.875 2.738 1.00 94.56 90 THR A N 1
ATOM 705 C CA . THR A 1 90 ? 19.329 5.154 1.512 1.00 94.56 90 THR A CA 1
ATOM 706 C C . THR A 1 90 ? 19.977 6.067 0.465 1.00 94.56 90 THR A C 1
ATOM 708 O O . THR A 1 90 ? 19.440 7.103 0.075 1.00 94.56 90 THR A O 1
ATOM 711 N N . GLN A 1 91 ? 21.135 5.650 -0.051 1.00 94.88 91 GLN A N 1
ATOM 712 C CA . GLN A 1 91 ? 21.788 6.323 -1.182 1.00 94.88 91 GLN A CA 1
ATOM 713 C C . GLN A 1 91 ? 21.094 6.007 -2.514 1.00 94.88 91 GLN A C 1
ATOM 715 O O . GLN A 1 91 ? 21.142 6.800 -3.461 1.00 94.88 91 GLN A O 1
ATOM 720 N N . LYS A 1 92 ? 20.474 4.824 -2.581 1.00 97.06 92 LYS A N 1
ATOM 721 C CA . LYS A 1 92 ? 19.736 4.311 -3.730 1.00 97.06 92 LYS A CA 1
ATOM 722 C C . LYS A 1 92 ? 18.839 3.160 -3.275 1.00 97.06 92 LYS A C 1
ATOM 724 O O . LYS A 1 92 ? 19.324 2.049 -3.066 1.00 97.06 92 LYS A O 1
ATOM 729 N N . ALA A 1 93 ? 17.542 3.419 -3.190 1.00 98.12 93 ALA A N 1
ATOM 730 C CA . ALA A 1 93 ? 16.518 2.388 -3.108 1.00 98.12 93 ALA A CA 1
ATOM 731 C C . ALA A 1 93 ? 15.809 2.275 -4.459 1.00 98.12 93 ALA A C 1
ATOM 733 O O . ALA A 1 93 ? 15.519 3.286 -5.091 1.00 98.12 93 ALA A O 1
ATOM 734 N N . THR A 1 94 ? 15.524 1.061 -4.910 1.00 98.56 94 THR A N 1
ATOM 735 C CA . THR A 1 94 ? 14.747 0.811 -6.128 1.00 98.56 94 THR A CA 1
ATOM 736 C C . THR A 1 94 ? 13.520 0.007 -5.749 1.00 98.56 94 THR A C 1
ATOM 738 O O . THR A 1 94 ? 13.660 -1.071 -5.177 1.00 98.56 94 THR A O 1
ATOM 741 N N . ILE A 1 95 ? 12.338 0.535 -6.057 1.00 98.75 95 ILE A N 1
ATOM 742 C CA . ILE A 1 95 ? 11.051 -0.121 -5.836 1.00 98.75 95 ILE A CA 1
ATOM 743 C C . ILE A 1 95 ? 10.425 -0.383 -7.204 1.00 98.75 95 ILE A C 1
ATOM 745 O O . ILE A 1 95 ? 10.222 0.548 -7.979 1.00 98.75 95 ILE A O 1
ATOM 749 N N . ASN A 1 96 ? 10.120 -1.643 -7.497 1.00 98.75 96 ASN A N 1
ATOM 750 C CA . ASN A 1 96 ? 9.320 -2.037 -8.646 1.00 98.75 96 ASN A CA 1
ATOM 751 C C . ASN A 1 96 ? 7.914 -2.392 -8.182 1.00 98.75 96 ASN A C 1
ATOM 753 O O . ASN A 1 96 ? 7.749 -3.218 -7.286 1.00 98.75 96 ASN A O 1
ATOM 757 N N . ILE A 1 97 ? 6.905 -1.816 -8.825 1.00 98.75 97 ILE A N 1
ATOM 758 C CA . ILE A 1 97 ? 5.502 -2.116 -8.564 1.00 98.75 97 ILE A CA 1
ATOM 759 C C . ILE A 1 97 ? 4.861 -2.575 -9.865 1.00 98.75 97 ILE A C 1
ATOM 761 O O . ILE A 1 97 ? 4.759 -1.820 -10.830 1.00 98.75 97 ILE A O 1
ATOM 765 N N . TYR A 1 98 ? 4.428 -3.827 -9.880 1.00 98.44 98 TYR A N 1
ATOM 766 C CA . TYR A 1 98 ? 3.715 -4.430 -10.994 1.00 98.44 98 TYR A CA 1
ATOM 767 C C . TYR A 1 98 ? 2.230 -4.381 -10.679 1.00 98.44 98 TYR A C 1
ATOM 769 O O . TYR A 1 98 ? 1.819 -4.857 -9.619 1.00 98.44 98 TYR A O 1
ATOM 777 N N . PHE A 1 99 ? 1.418 -3.829 -11.570 1.00 97.75 99 PHE A N 1
ATOM 778 C CA . PHE A 1 99 ? -0.018 -3.702 -11.350 1.00 97.75 99 PHE A CA 1
ATOM 779 C C . PHE A 1 99 ? -0.802 -3.902 -12.642 1.00 97.75 99 PHE A C 1
ATOM 781 O O . PHE A 1 99 ? -0.324 -3.615 -13.731 1.00 97.75 99 PHE A O 1
ATOM 788 N N . TYR A 1 100 ? -2.024 -4.390 -12.508 1.00 96.69 100 TYR A N 1
ATOM 789 C CA . TYR A 1 100 ? -3.005 -4.473 -13.573 1.00 96.69 100 TYR A CA 1
ATOM 790 C C . TYR A 1 100 ? -3.911 -3.240 -13.531 1.00 96.69 100 TYR A C 1
ATOM 792 O O . TYR A 1 100 ? -4.523 -2.934 -12.496 1.00 96.69 100 TYR A O 1
ATOM 800 N N . SER A 1 101 ? -3.962 -2.515 -14.641 1.00 94.69 101 SER A N 1
ATOM 801 C CA . SER A 1 101 ? -4.856 -1.382 -14.851 1.00 94.69 101 SER A CA 1
ATOM 802 C C . SER A 1 101 ? -6.232 -1.868 -15.303 1.00 94.69 101 SER A C 1
ATOM 804 O O . SER A 1 101 ? -6.372 -2.883 -15.983 1.00 94.69 101 SER A O 1
ATOM 806 N N . ILE A 1 102 ? -7.268 -1.108 -14.956 1.00 89.38 102 ILE A N 1
ATOM 807 C CA . ILE A 1 102 ? -8.630 -1.300 -15.469 1.00 89.38 102 ILE A CA 1
ATOM 808 C C . ILE A 1 102 ? -8.703 -1.259 -17.005 1.00 89.38 102 ILE A C 1
ATOM 810 O O . ILE A 1 102 ? -9.643 -1.808 -17.571 1.00 89.38 102 ILE A O 1
ATOM 814 N N . SER A 1 103 ? -7.717 -0.659 -17.685 1.00 89.25 103 SER A N 1
ATOM 815 C CA . SER A 1 103 ? -7.627 -0.647 -19.152 1.00 89.25 103 SER A CA 1
ATOM 816 C C . SER A 1 103 ? -7.336 -2.017 -19.781 1.00 89.25 103 SER A C 1
ATOM 818 O O . SER A 1 103 ? -7.341 -2.116 -21.004 1.00 89.25 103 SER A O 1
ATOM 820 N N . GLY A 1 104 ? -7.082 -3.066 -18.988 1.00 93.50 104 GLY A N 1
ATOM 821 C CA . GLY A 1 104 ? -6.641 -4.367 -19.506 1.00 93.50 104 GLY A CA 1
ATOM 822 C C . GLY A 1 104 ? -5.129 -4.460 -19.709 1.00 93.50 104 GLY A C 1
ATOM 823 O O . GLY A 1 104 ? -4.636 -5.394 -20.340 1.00 93.50 104 GLY A O 1
ATOM 824 N N . GLU A 1 105 ? -4.377 -3.491 -19.190 1.00 95.38 105 GLU A N 1
ATOM 825 C CA . GLU A 1 105 ? -2.923 -3.440 -19.301 1.00 95.38 105 GLU A CA 1
ATOM 826 C C . GLU A 1 105 ? -2.250 -3.892 -18.007 1.00 95.38 105 GLU A C 1
ATOM 828 O O . GLU A 1 105 ? -2.719 -3.633 -16.898 1.00 95.38 105 GLU A O 1
ATOM 833 N N . ILE A 1 106 ? -1.098 -4.535 -18.151 1.00 97.38 106 ILE A N 1
ATOM 834 C CA . ILE A 1 106 ? -0.190 -4.821 -17.049 1.00 97.38 106 ILE A CA 1
ATOM 835 C C . ILE A 1 106 ? 0.945 -3.820 -17.131 1.00 97.38 106 ILE A C 1
ATOM 837 O O . ILE A 1 106 ? 1.627 -3.709 -18.152 1.00 97.38 106 ILE A O 1
ATOM 841 N N . CYS A 1 107 ? 1.166 -3.126 -16.030 1.00 97.81 107 CYS A N 1
ATOM 842 C CA . CYS A 1 107 ? 2.152 -2.077 -15.910 1.00 97.81 107 CYS A CA 1
ATOM 843 C C . CYS A 1 107 ? 3.255 -2.483 -14.935 1.00 97.81 107 CYS A C 1
ATOM 845 O O . CYS A 1 107 ? 3.015 -3.197 -13.958 1.00 97.81 107 CYS A O 1
ATOM 847 N N . ARG A 1 108 ? 4.458 -1.968 -15.176 1.00 98.56 108 ARG A N 1
ATOM 848 C CA . ARG A 1 108 ? 5.574 -1.974 -14.226 1.00 98.56 108 ARG A CA 1
ATOM 849 C C . ARG A 1 108 ? 5.994 -0.533 -14.002 1.00 98.56 108 ARG A C 1
ATOM 851 O O . ARG A 1 108 ? 6.394 0.128 -14.952 1.00 98.56 108 ARG A O 1
ATOM 858 N N . LEU A 1 109 ? 5.932 -0.070 -12.762 1.00 98.56 109 LEU A N 1
ATOM 859 C CA . LEU A 1 109 ? 6.528 1.189 -12.333 1.00 98.56 109 LEU A CA 1
ATOM 860 C C . LEU A 1 109 ? 7.826 0.876 -11.590 1.00 98.56 109 LEU A C 1
ATOM 862 O O . LEU A 1 109 ? 7.788 0.220 -10.553 1.00 98.56 109 LEU A O 1
ATOM 866 N N . GLU A 1 110 ? 8.960 1.325 -12.115 1.00 98.75 110 GLU A N 1
ATOM 867 C CA . GLU A 1 110 ? 10.239 1.309 -11.404 1.00 98.75 110 GLU A CA 1
ATOM 868 C C . GLU A 1 110 ? 10.545 2.713 -10.896 1.00 98.75 110 GLU A C 1
ATOM 870 O O . GLU A 1 110 ? 10.698 3.635 -11.694 1.00 98.75 110 GLU A O 1
ATOM 875 N N . THR A 1 111 ? 10.681 2.862 -9.581 1.00 98.69 111 THR A N 1
ATOM 876 C CA . THR A 1 111 ? 11.001 4.128 -8.918 1.00 98.69 111 THR A CA 1
ATOM 877 C C . THR A 1 111 ? 12.328 3.984 -8.178 1.00 98.69 111 THR A C 1
ATOM 879 O O . THR A 1 111 ? 12.483 3.129 -7.302 1.00 98.69 111 THR A O 1
ATOM 882 N N . VAL A 1 112 ? 13.301 4.831 -8.511 1.00 98.50 112 VAL A N 1
ATOM 883 C CA . VAL A 1 112 ? 14.603 4.912 -7.841 1.00 98.50 112 VAL A CA 1
ATOM 884 C C . VAL A 1 112 ? 14.625 6.142 -6.941 1.00 98.50 112 VAL A C 1
ATOM 886 O O . VAL A 1 112 ? 14.457 7.269 -7.405 1.00 98.50 112 VAL A O 1
ATOM 889 N N . ILE A 1 113 ? 14.857 5.920 -5.651 1.00 98.31 113 ILE A N 1
ATOM 890 C CA . ILE A 1 113 ? 14.732 6.910 -4.584 1.00 98.31 113 ILE A CA 1
ATOM 891 C C . ILE A 1 113 ? 16.089 7.115 -3.907 1.00 98.31 113 ILE A C 1
ATOM 893 O O . ILE A 1 113 ? 16.830 6.159 -3.665 1.00 98.31 113 ILE A O 1
ATOM 897 N N . ARG A 1 114 ? 16.398 8.366 -3.567 1.00 97.31 114 ARG A N 1
ATOM 898 C CA . ARG A 1 114 ? 17.556 8.759 -2.761 1.00 97.31 114 ARG A CA 1
ATOM 899 C C . ARG A 1 114 ? 17.109 9.598 -1.568 1.00 97.31 114 ARG A C 1
ATOM 901 O O . ARG A 1 114 ? 16.226 10.444 -1.698 1.00 97.31 114 ARG A O 1
ATOM 908 N N . ALA A 1 115 ? 17.748 9.374 -0.427 1.00 95.75 115 ALA A N 1
ATOM 909 C CA . ALA A 1 115 ? 17.657 10.235 0.740 1.00 95.75 115 ALA A CA 1
ATOM 910 C C . ALA A 1 115 ? 18.607 11.441 0.609 1.00 95.75 115 ALA A C 1
ATOM 912 O O . ALA A 1 115 ? 19.788 11.292 0.296 1.00 95.75 115 ALA A O 1
ATOM 913 N N . GLU A 1 116 ? 18.102 12.632 0.902 1.00 91.75 116 GLU A N 1
ATOM 914 C CA . GLU A 1 116 ? 18.855 13.872 1.047 1.00 91.75 116 GLU A CA 1
ATOM 915 C C . GLU A 1 116 ? 18.696 14.409 2.470 1.00 91.75 116 GLU A C 1
ATOM 917 O O . GLU A 1 116 ? 17.592 14.497 3.013 1.00 91.75 116 GLU A O 1
ATOM 922 N N . LYS A 1 117 ? 19.812 14.802 3.087 1.00 82.38 117 LYS A N 1
ATOM 923 C CA . LYS A 1 117 ? 19.782 15.479 4.385 1.00 82.38 117 LYS A CA 1
ATOM 924 C C . LYS A 1 117 ? 19.440 16.944 4.152 1.00 82.38 117 LYS A C 1
ATOM 926 O O . LYS A 1 117 ? 20.260 17.685 3.620 1.00 82.38 117 LYS A O 1
ATOM 931 N N . SER A 1 118 ? 18.238 17.363 4.545 1.00 69.31 118 SER A N 1
ATOM 932 C CA . SER A 1 118 ? 17.830 18.767 4.419 1.00 69.31 118 SER A CA 1
ATOM 933 C C . SER A 1 118 ? 18.286 19.607 5.616 1.00 69.31 118 SER A C 1
ATOM 935 O O . SER A 1 118 ? 18.642 20.771 5.461 1.00 69.31 118 SER A O 1
ATOM 937 N N . LYS A 1 119 ? 18.243 19.027 6.823 1.00 74.81 119 LYS A N 1
ATOM 938 C CA . LYS A 1 119 ? 18.572 19.635 8.126 1.00 74.81 119 LYS A CA 1
ATOM 939 C C . LYS A 1 119 ? 19.069 18.536 9.083 1.00 74.81 119 LYS A C 1
ATOM 941 O O . LYS A 1 119 ? 18.855 17.361 8.774 1.00 74.81 119 LYS A O 1
ATOM 946 N N . PRO A 1 120 ? 19.684 18.874 10.236 1.00 68.50 120 PRO A N 1
ATOM 947 C CA . PRO A 1 120 ? 19.893 17.898 11.305 1.00 68.50 120 PRO A CA 1
ATOM 948 C C . PRO A 1 120 ? 18.568 17.181 11.612 1.00 68.50 120 PRO A C 1
ATOM 950 O O . PRO A 1 120 ? 17.528 17.830 11.708 1.00 68.50 120 PRO A O 1
ATOM 953 N N . ASP A 1 121 ? 18.601 15.851 11.664 1.00 68.31 121 ASP A N 1
ATOM 954 C CA . ASP A 1 121 ? 17.472 14.965 11.992 1.00 68.31 121 ASP A CA 1
ATOM 955 C C . ASP A 1 121 ? 16.257 14.986 11.044 1.00 68.31 121 ASP A C 1
ATOM 957 O O . ASP A 1 121 ? 15.222 14.397 11.350 1.00 68.31 121 ASP A O 1
ATOM 961 N N . THR A 1 122 ? 16.358 15.609 9.862 1.00 81.75 122 THR A N 1
ATOM 962 C CA . THR A 1 122 ? 15.302 15.540 8.834 1.00 81.75 122 THR A CA 1
ATOM 963 C C . THR A 1 122 ? 15.838 14.957 7.532 1.00 81.75 122 THR A C 1
ATOM 965 O O . THR A 1 122 ? 16.691 15.552 6.867 1.00 81.75 122 THR A O 1
ATOM 968 N N . VAL A 1 123 ? 15.296 13.797 7.156 1.00 90.25 123 VAL A N 1
ATOM 969 C CA . VAL A 1 123 ? 15.566 13.139 5.874 1.00 90.25 123 VAL A CA 1
ATOM 970 C C . VAL A 1 123 ? 14.460 13.491 4.885 1.00 90.25 123 VAL A C 1
ATOM 972 O O . VAL A 1 123 ? 13.274 13.282 5.158 1.00 90.25 123 VAL A O 1
ATOM 975 N N . TRP A 1 124 ? 14.861 14.023 3.737 1.00 94.31 124 TRP A N 1
ATOM 976 C CA . TRP A 1 124 ? 14.000 14.278 2.590 1.00 94.31 124 TRP A CA 1
ATOM 977 C C . TRP A 1 124 ? 14.256 13.225 1.513 1.00 94.31 124 TRP A C 1
ATOM 979 O O . TRP A 1 124 ? 15.400 12.854 1.275 1.00 94.31 124 TRP A O 1
ATOM 989 N N . TYR A 1 125 ? 13.219 12.740 0.841 1.00 96.44 125 TYR A N 1
ATOM 990 C CA . TYR A 1 125 ? 13.348 11.721 -0.201 1.00 96.44 125 TYR A CA 1
ATOM 991 C C . TYR A 1 125 ? 13.052 12.302 -1.577 1.00 96.44 125 TYR A C 1
ATOM 993 O O . TYR A 1 125 ? 12.068 13.022 -1.748 1.00 96.44 125 TYR A O 1
ATOM 1001 N N . LYS A 1 126 ? 13.881 11.950 -2.562 1.00 96.00 126 LYS A N 1
ATOM 1002 C CA . LYS A 1 126 ? 13.707 12.326 -3.968 1.00 96.00 126 LYS A CA 1
ATOM 1003 C C . LYS A 1 126 ? 13.701 11.108 -4.878 1.00 96.00 126 LYS A C 1
ATOM 1005 O O . LYS A 1 126 ? 14.492 10.184 -4.695 1.00 96.00 126 LYS A O 1
ATOM 1010 N N . ILE A 1 127 ? 12.851 11.150 -5.891 1.00 97.44 127 ILE A N 1
ATOM 1011 C CA . ILE A 1 127 ? 12.810 10.244 -7.032 1.00 97.44 127 ILE A CA 1
ATOM 1012 C C . ILE A 1 127 ? 13.844 10.733 -8.046 1.00 97.44 127 ILE A C 1
ATOM 1014 O O . ILE A 1 127 ? 13.646 11.740 -8.721 1.00 97.44 127 ILE A O 1
ATOM 1018 N N . ILE A 1 128 ? 14.958 10.011 -8.149 1.00 96.06 128 ILE A N 1
ATOM 1019 C CA . ILE A 1 128 ? 16.074 10.368 -9.039 1.00 96.06 128 ILE A CA 1
ATOM 1020 C C . ILE A 1 128 ? 15.936 9.757 -10.435 1.00 96.06 128 ILE A C 1
ATOM 1022 O O . ILE A 1 128 ? 16.495 10.269 -11.397 1.00 96.06 128 ILE A O 1
ATOM 1026 N N . GLN A 1 129 ? 15.201 8.654 -10.550 1.00 97.12 129 GLN A N 1
ATOM 1027 C CA . GLN A 1 129 ? 14.880 8.008 -11.815 1.00 97.12 129 GLN A CA 1
ATOM 1028 C C . GLN A 1 129 ? 13.551 7.289 -11.645 1.00 97.12 129 GLN A C 1
ATOM 1030 O O . GLN A 1 129 ? 13.300 6.674 -10.610 1.00 97.12 129 GLN A O 1
ATOM 1035 N N . GLU A 1 130 ? 12.701 7.355 -12.661 1.00 97.94 130 GLU A N 1
ATOM 1036 C CA . GLU A 1 130 ? 11.455 6.605 -12.664 1.00 97.94 130 GLU A CA 1
ATOM 1037 C C . GLU A 1 130 ? 11.054 6.246 -14.084 1.00 97.94 130 GLU A C 1
ATOM 1039 O O . GLU A 1 130 ? 11.271 7.015 -15.027 1.00 97.94 130 GLU A O 1
ATOM 1044 N N . THR A 1 131 ? 10.527 5.044 -14.258 1.00 98.25 131 THR A N 1
ATOM 1045 C CA . THR A 1 131 ? 10.178 4.512 -15.570 1.00 98.25 131 THR A CA 1
ATOM 1046 C C . THR A 1 131 ? 8.933 3.647 -15.458 1.00 98.25 131 THR A C 1
ATOM 1048 O O . THR A 1 131 ? 8.791 2.853 -14.530 1.00 98.25 131 THR A O 1
ATOM 1051 N N . LEU A 1 132 ? 8.009 3.838 -16.395 1.00 98.06 132 LEU A N 1
ATOM 1052 C CA . LEU A 1 132 ? 6.754 3.110 -16.487 1.00 98.06 132 LEU A CA 1
ATOM 1053 C C . LEU A 1 132 ? 6.728 2.343 -17.806 1.00 98.06 132 LEU A C 1
ATOM 1055 O O . LEU A 1 132 ? 6.871 2.929 -18.880 1.00 98.06 132 LEU A O 1
ATOM 1059 N N . TRP A 1 133 ? 6.483 1.045 -17.713 1.00 98.31 133 TRP A N 1
ATOM 1060 C CA . TRP A 1 133 ? 6.186 0.173 -18.844 1.00 98.31 133 TRP A CA 1
ATOM 1061 C C . TRP A 1 133 ? 4.735 -0.271 -18.772 1.00 98.31 133 TRP A C 1
ATOM 1063 O O . TRP A 1 133 ? 4.179 -0.392 -17.679 1.00 98.31 133 TRP A O 1
ATOM 1073 N N . ALA A 1 134 ? 4.155 -0.567 -19.928 1.00 97.12 134 ALA A N 1
ATOM 1074 C CA . ALA A 1 134 ? 2.851 -1.194 -20.035 1.00 97.12 134 ALA A CA 1
ATOM 1075 C C . ALA A 1 134 ? 2.861 -2.218 -21.166 1.00 97.12 134 ALA A C 1
ATOM 1077 O O . ALA A 1 134 ? 3.597 -2.084 -22.143 1.00 97.12 134 ALA A O 1
ATOM 1078 N N . LYS A 1 135 ? 2.028 -3.240 -21.020 1.00 96.62 135 LYS A N 1
ATOM 1079 C CA . LYS A 1 135 ? 1.712 -4.200 -22.072 1.00 96.62 135 LYS A CA 1
ATOM 1080 C C . LYS A 1 135 ? 0.281 -4.672 -21.923 1.00 96.62 135 LYS A C 1
ATOM 1082 O O . LYS A 1 135 ? -0.255 -4.672 -20.816 1.00 96.62 135 LYS A O 1
ATOM 1087 N N . SER A 1 136 ? -0.319 -5.115 -23.016 1.00 95.25 136 SER A N 1
ATOM 1088 C CA . SER A 1 136 ? -1.673 -5.655 -22.967 1.00 95.25 136 SER A CA 1
ATOM 1089 C C . SER A 1 136 ? -1.683 -7.032 -22.286 1.00 95.25 136 SER A C 1
ATOM 1091 O O . SER A 1 136 ? -0.703 -7.786 -22.334 1.00 95.25 136 SER A O 1
ATOM 1093 N N . GLN A 1 137 ? -2.790 -7.366 -21.624 1.00 94.75 137 GLN A N 1
ATOM 1094 C CA . GLN A 1 137 ? -2.973 -8.675 -20.995 1.00 94.75 137 GLN A CA 1
ATOM 1095 C C . GLN A 1 137 ? -2.930 -9.829 -22.010 1.00 94.75 137 GLN A C 1
ATOM 1097 O O . GLN A 1 137 ? -2.511 -10.932 -21.666 1.00 94.75 137 GLN A O 1
ATOM 1102 N N . GLU A 1 138 ? -3.303 -9.577 -23.269 1.00 93.44 138 GLU A N 1
ATOM 1103 C CA . GLU A 1 138 ? -3.290 -10.561 -24.356 1.00 93.44 138 GLU A CA 1
ATOM 1104 C C . GLU A 1 138 ? -1.863 -11.028 -24.695 1.00 93.44 138 GLU A C 1
ATOM 1106 O O . GLU A 1 138 ? -1.673 -12.147 -25.169 1.00 93.44 138 GLU A O 1
ATOM 1111 N N . ALA A 1 139 ? -0.843 -10.216 -24.390 1.00 91.75 139 ALA A N 1
ATOM 1112 C CA . ALA A 1 139 ? 0.560 -10.597 -24.546 1.00 91.75 139 ALA A CA 1
ATOM 1113 C C . ALA A 1 139 ? 1.035 -11.615 -23.485 1.00 91.75 139 ALA A C 1
ATOM 1115 O O . ALA A 1 139 ? 2.119 -12.196 -23.603 1.00 91.75 139 ALA A O 1
ATOM 1116 N N . VAL A 1 140 ? 0.246 -11.861 -22.430 1.00 91.38 140 VAL A N 1
ATOM 1117 C CA . VAL A 1 140 ? 0.581 -12.828 -21.377 1.00 91.38 140 VAL A CA 1
ATOM 1118 C C . VAL A 1 140 ? 0.144 -14.231 -21.776 1.00 91.38 140 VAL A C 1
ATOM 1120 O O . VAL A 1 140 ? -0.920 -14.723 -21.413 1.00 91.38 140 VAL A O 1
ATOM 1123 N N . THR A 1 141 ? 1.033 -14.920 -22.484 1.00 86.38 141 THR A N 1
ATOM 1124 C CA . THR A 1 141 ? 0.851 -16.327 -22.88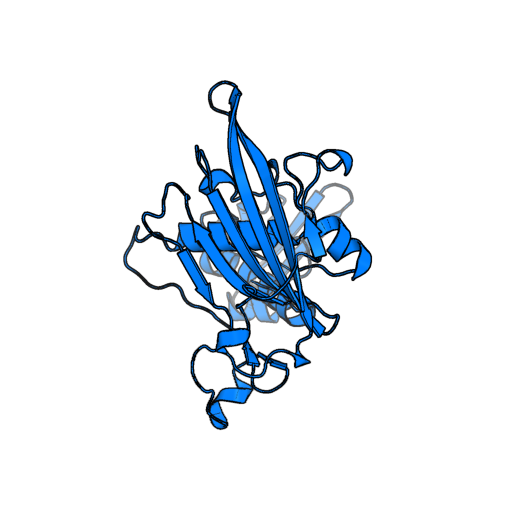1 1.00 86.38 141 THR A CA 1
ATOM 1125 C C . THR A 1 141 ? 1.200 -17.323 -21.772 1.00 86.38 141 THR A C 1
ATOM 1127 O O . THR A 1 141 ? 0.716 -18.453 -21.765 1.00 86.38 141 THR A O 1
ATOM 1130 N N . ALA A 1 142 ? 2.034 -16.916 -20.812 1.00 85.62 142 ALA A N 1
ATOM 1131 C CA . ALA A 1 142 ? 2.454 -17.733 -19.681 1.00 85.62 142 ALA A CA 1
ATOM 1132 C C . ALA A 1 142 ? 2.605 -16.875 -18.423 1.00 85.62 142 ALA A C 1
ATOM 1134 O O . ALA A 1 142 ? 2.993 -15.711 -18.496 1.00 85.62 142 ALA A O 1
ATOM 1135 N N . ARG A 1 143 ? 2.389 -17.469 -17.243 1.00 84.19 143 ARG A N 1
ATOM 1136 C CA . ARG A 1 143 ? 2.469 -16.748 -15.960 1.00 84.19 143 ARG A CA 1
ATOM 1137 C C . ARG A 1 143 ? 3.828 -16.089 -15.716 1.00 84.19 143 ARG A C 1
ATOM 1139 O O . ARG A 1 143 ? 3.870 -14.989 -15.183 1.00 84.19 143 ARG A O 1
ATOM 1146 N N . LYS A 1 144 ? 4.929 -16.714 -16.153 1.00 84.69 144 LYS A N 1
ATOM 1147 C CA . LYS A 1 144 ? 6.277 -16.122 -16.065 1.00 84.69 144 LYS A CA 1
ATOM 1148 C C . LYS A 1 144 ? 6.384 -14.788 -16.812 1.00 84.69 144 LYS A C 1
ATOM 1150 O O . LYS A 1 144 ? 7.116 -13.910 -16.380 1.00 84.69 144 LYS A O 1
ATOM 1155 N N . HIS A 1 145 ? 5.608 -14.616 -17.885 1.00 90.12 145 HIS A N 1
ATOM 1156 C CA . HIS A 1 145 ? 5.580 -13.369 -18.632 1.00 90.12 145 HIS A CA 1
ATOM 1157 C C . HIS A 1 145 ? 4.805 -12.285 -17.887 1.00 90.12 145 HIS A C 1
ATOM 1159 O O . HIS A 1 145 ? 4.998 -11.131 -18.211 1.00 90.12 145 HIS A O 1
ATOM 1165 N N . LEU A 1 146 ? 3.976 -12.581 -16.878 1.00 93.38 146 LEU A N 1
ATOM 1166 C CA . LEU A 1 146 ? 3.133 -11.579 -16.208 1.00 93.38 146 LEU A CA 1
ATOM 1167 C C . LEU A 1 146 ? 3.941 -10.375 -15.694 1.00 93.38 146 LEU A C 1
ATOM 1169 O O . LEU A 1 146 ? 3.535 -9.234 -15.890 1.00 93.38 146 LEU A O 1
ATOM 1173 N N . THR A 1 147 ? 5.109 -10.627 -15.101 1.00 94.88 147 THR A N 1
ATOM 1174 C CA . THR A 1 147 ? 5.995 -9.586 -14.552 1.00 94.88 147 THR A CA 1
ATOM 1175 C C . THR A 1 147 ? 7.298 -9.423 -15.336 1.00 94.88 147 THR A C 1
ATOM 1177 O O . THR A 1 147 ? 8.238 -8.827 -14.824 1.00 94.88 147 THR A O 1
ATOM 1180 N N . ASP A 1 148 ? 7.386 -9.966 -16.551 1.00 95.06 148 ASP A N 1
ATOM 1181 C CA . ASP A 1 148 ? 8.557 -9.806 -17.420 1.00 95.06 148 ASP A CA 1
ATOM 1182 C C . ASP A 1 148 ? 8.333 -8.663 -18.416 1.00 95.06 148 ASP A C 1
ATOM 1184 O O . ASP A 1 148 ? 7.376 -8.677 -19.189 1.00 95.06 148 ASP A O 1
ATOM 1188 N N . PHE A 1 149 ? 9.203 -7.660 -18.373 1.00 96.56 149 PHE A N 1
ATOM 1189 C CA . PHE A 1 149 ? 9.161 -6.477 -19.237 1.00 96.56 149 PHE A CA 1
ATOM 1190 C C . PHE A 1 149 ? 10.470 -6.288 -20.013 1.00 96.56 149 PHE A C 1
ATOM 1192 O O . PHE A 1 149 ? 10.699 -5.217 -20.561 1.00 96.56 149 PHE A O 1
ATOM 1199 N N . SER A 1 150 ? 11.339 -7.303 -20.046 1.00 93.31 150 SER A N 1
ATOM 1200 C CA . SER A 1 150 ? 12.666 -7.218 -20.675 1.00 93.31 150 SER A CA 1
ATOM 1201 C C . SER A 1 150 ? 12.622 -6.848 -22.164 1.00 93.31 150 SER A C 1
ATOM 1203 O O . SER A 1 150 ? 13.511 -6.148 -22.637 1.00 93.31 150 SER A O 1
ATOM 1205 N N . GLU A 1 151 ? 11.569 -7.257 -22.874 1.00 92.69 151 GLU A N 1
ATOM 1206 C CA . GLU A 1 151 ? 11.365 -6.999 -24.309 1.00 92.69 151 GLU A CA 1
ATOM 1207 C C . GLU A 1 151 ? 10.493 -5.761 -24.606 1.00 92.69 151 GLU A C 1
ATOM 1209 O O . GLU A 1 151 ? 10.155 -5.512 -25.761 1.00 92.69 151 GLU A O 1
ATOM 1214 N N . TYR A 1 152 ? 10.092 -4.993 -23.586 1.00 96.06 152 TYR A N 1
ATOM 1215 C CA . TYR A 1 152 ? 9.159 -3.873 -23.744 1.00 96.06 152 TYR A CA 1
ATOM 1216 C C . TYR A 1 152 ? 9.857 -2.525 -23.589 1.00 96.06 152 TYR A C 1
ATOM 1218 O O . TYR A 1 152 ? 10.630 -2.301 -22.654 1.00 96.06 152 TYR A O 1
ATOM 1226 N N . GLU A 1 153 ? 9.513 -1.585 -24.466 1.00 97.06 153 GLU A N 1
ATOM 1227 C CA . GLU A 1 153 ? 9.945 -0.198 -24.332 1.00 97.06 153 GLU A CA 1
ATOM 1228 C C . GLU A 1 153 ? 9.122 0.545 -23.263 1.00 97.06 153 GLU A C 1
ATOM 1230 O O . GLU A 1 153 ? 7.931 0.264 -23.077 1.00 97.06 153 GLU A O 1
ATOM 1235 N N . PRO A 1 154 ? 9.728 1.499 -22.534 1.00 97.50 154 PRO A N 1
ATOM 1236 C CA . PRO A 1 154 ? 8.995 2.343 -21.602 1.00 97.50 154 PRO A CA 1
ATOM 1237 C C . PRO A 1 154 ? 7.923 3.188 -22.291 1.00 97.50 154 PRO A C 1
ATOM 1239 O O . PRO A 1 154 ? 8.187 3.841 -23.299 1.00 97.50 154 PRO A O 1
ATOM 1242 N N . ILE A 1 155 ? 6.745 3.286 -21.675 1.00 96.31 155 ILE A N 1
ATOM 1243 C CA . ILE A 1 155 ? 5.689 4.215 -22.106 1.00 96.31 155 ILE A CA 1
ATOM 1244 C C . ILE A 1 155 ? 5.844 5.604 -21.479 1.00 96.31 155 ILE A C 1
ATOM 1246 O O . ILE A 1 155 ? 5.310 6.585 -21.993 1.00 96.31 155 ILE A O 1
ATOM 1250 N N . ALA A 1 156 ? 6.566 5.700 -20.359 1.00 95.44 156 ALA A N 1
ATOM 1251 C CA . ALA A 1 156 ? 6.933 6.967 -19.747 1.00 95.44 156 ALA A CA 1
ATOM 1252 C C . ALA A 1 156 ? 8.252 6.843 -18.981 1.00 95.44 156 ALA A C 1
ATOM 1254 O O . ALA A 1 156 ? 8.536 5.832 -18.341 1.00 95.44 156 ALA A O 1
ATOM 1255 N N . VAL A 1 157 ? 9.042 7.911 -19.021 1.00 96.31 157 VAL A N 1
ATOM 1256 C CA . VAL A 1 157 ? 10.288 8.063 -18.263 1.00 96.31 157 VAL A CA 1
ATOM 1257 C C . VAL A 1 157 ? 10.244 9.435 -17.603 1.00 96.31 157 VAL A C 1
ATOM 1259 O O . VAL A 1 157 ? 9.835 10.408 -18.246 1.00 96.31 157 VAL A O 1
ATOM 1262 N N . ARG A 1 158 ? 10.653 9.526 -16.336 1.00 94.31 158 ARG A N 1
ATOM 1263 C CA . ARG A 1 158 ? 10.796 10.810 -15.642 1.00 94.31 158 ARG A CA 1
ATOM 1264 C C . ARG A 1 158 ? 11.858 11.657 -16.341 1.00 94.31 158 ARG A C 1
ATOM 1266 O O . ARG A 1 158 ? 12.986 11.209 -16.524 1.00 94.31 158 ARG A O 1
ATOM 1273 N N . ARG A 1 159 ? 11.488 12.880 -16.719 1.00 88.88 159 ARG A N 1
ATOM 1274 C CA . ARG A 1 159 ? 12.381 13.891 -17.307 1.00 88.88 159 ARG A CA 1
ATOM 1275 C C . ARG A 1 159 ? 12.235 15.194 -16.530 1.00 88.88 159 ARG A C 1
ATOM 1277 O O . ARG A 1 159 ? 11.138 15.490 -16.062 1.00 88.88 159 ARG A O 1
ATOM 1284 N N . GLU A 1 160 ? 13.307 15.975 -16.433 1.00 72.31 160 GLU A N 1
ATOM 1285 C CA . GLU A 1 160 ? 13.315 17.255 -15.701 1.00 72.31 160 GLU A CA 1
ATOM 1286 C C . GLU A 1 160 ? 12.267 18.255 -16.232 1.00 72.31 160 GLU A C 1
ATOM 1288 O O . GLU A 1 160 ? 11.685 19.026 -15.476 1.00 72.31 160 GLU A O 1
ATOM 1293 N N . GLU A 1 161 ? 11.933 18.177 -17.521 1.00 65.44 161 GLU A N 1
ATOM 1294 C CA . GLU A 1 161 ? 10.985 19.059 -18.217 1.00 65.44 161 GLU A CA 1
ATOM 1295 C C . GLU A 1 161 ? 9.509 18.857 -17.815 1.00 65.44 161 GLU A C 1
ATOM 1297 O O . GLU A 1 161 ? 8.651 19.652 -18.191 1.00 65.44 161 GLU A O 1
ATOM 1302 N N . GLN A 1 162 ? 9.173 17.797 -17.069 1.00 74.12 162 GLN A N 1
ATOM 1303 C CA . GLN A 1 162 ? 7.781 17.454 -16.735 1.00 74.12 162 GLN A CA 1
ATOM 1304 C C . GLN A 1 162 ? 7.170 18.325 -15.616 1.00 74.12 162 GLN A C 1
ATOM 1306 O O . GLN A 1 162 ? 6.017 18.099 -15.251 1.00 74.12 162 GLN A O 1
ATOM 1311 N N . PHE A 1 163 ? 7.916 19.301 -15.068 1.00 78.75 163 PHE A N 1
ATOM 1312 C CA . PHE A 1 163 ? 7.512 20.172 -13.944 1.00 78.75 163 PHE A CA 1
ATOM 1313 C C . PHE A 1 163 ? 6.882 19.404 -12.765 1.00 78.75 163 PHE A C 1
ATOM 1315 O O . PHE A 1 163 ? 5.996 19.902 -12.066 1.00 78.75 163 PHE A O 1
ATOM 1322 N N . LEU A 1 164 ? 7.321 18.162 -12.557 1.00 90.25 164 LEU A N 1
ATOM 1323 C CA . LEU A 1 164 ? 6.825 17.279 -11.514 1.00 90.25 164 LEU A CA 1
ATOM 1324 C C . LEU A 1 164 ? 7.747 17.393 -10.295 1.00 90.25 164 LEU A C 1
ATOM 1326 O O . LEU A 1 164 ? 8.954 17.210 -10.464 1.00 90.25 164 LEU A O 1
ATOM 1330 N N . PRO A 1 165 ? 7.231 17.651 -9.077 1.00 93.81 165 PRO A N 1
ATOM 1331 C CA . PRO A 1 165 ? 8.068 17.691 -7.883 1.00 93.81 165 PRO A CA 1
ATOM 1332 C C . PRO A 1 165 ? 8.897 16.415 -7.707 1.00 93.81 165 PRO A C 1
ATOM 1334 O O . PRO A 1 165 ? 8.478 15.321 -8.101 1.00 93.81 165 PRO A O 1
ATOM 1337 N N . ASP A 1 166 ? 10.075 16.555 -7.104 1.00 94.06 166 ASP A N 1
ATOM 1338 C CA . ASP A 1 166 ? 11.049 15.467 -6.950 1.00 94.06 166 ASP A CA 1
ATOM 1339 C C . ASP A 1 166 ? 10.550 14.295 -6.111 1.00 94.06 166 ASP A C 1
ATOM 1341 O O . ASP A 1 166 ? 11.102 13.209 -6.204 1.00 94.06 166 ASP A O 1
ATOM 1345 N N . ASP A 1 167 ? 9.504 14.469 -5.312 1.00 95.56 167 ASP A N 1
ATOM 1346 C CA . ASP A 1 167 ? 8.940 13.419 -4.469 1.00 95.56 167 ASP A CA 1
ATOM 1347 C C . ASP A 1 167 ? 7.580 12.899 -4.945 1.00 95.56 167 ASP A C 1
ATOM 1349 O O . ASP A 1 167 ? 6.971 12.076 -4.262 1.00 95.56 167 ASP A O 1
ATOM 1353 N N . VAL A 1 168 ? 7.110 13.342 -6.115 1.00 96.31 168 VAL A N 1
ATOM 1354 C CA . VAL A 1 168 ? 5.857 12.885 -6.729 1.00 96.31 168 VAL A CA 1
ATOM 1355 C C . VAL A 1 168 ? 6.169 11.976 -7.913 1.00 96.31 168 VAL A C 1
ATOM 1357 O O . VAL A 1 168 ? 6.944 12.335 -8.799 1.00 96.31 168 VAL A O 1
ATOM 1360 N N . SER A 1 169 ? 5.542 10.798 -7.929 1.00 96.62 169 SER A N 1
ATOM 1361 C CA . SER A 1 169 ? 5.707 9.792 -8.982 1.00 96.62 169 SER A CA 1
ATOM 1362 C C . SER A 1 169 ? 5.013 10.188 -10.293 1.00 96.62 169 SER A C 1
ATOM 1364 O O . SER A 1 169 ? 3.911 10.748 -10.283 1.00 96.62 169 SER A O 1
ATOM 1366 N N . ILE A 1 170 ? 5.610 9.827 -11.437 1.00 96.38 170 ILE A N 1
ATOM 1367 C CA . ILE A 1 170 ? 5.036 9.990 -12.786 1.00 96.38 170 ILE A CA 1
ATOM 1368 C C . ILE A 1 170 ? 3.709 9.237 -12.962 1.00 96.38 170 ILE A C 1
ATOM 1370 O O . ILE A 1 170 ? 2.950 9.535 -13.889 1.00 96.38 170 ILE A O 1
ATOM 1374 N N . ILE A 1 171 ? 3.384 8.304 -12.056 1.00 95.38 171 ILE A N 1
ATOM 1375 C CA . ILE A 1 171 ? 2.110 7.576 -12.050 1.00 95.38 171 ILE A CA 1
ATOM 1376 C C . ILE A 1 171 ? 0.895 8.510 -11.980 1.00 95.38 171 ILE A C 1
ATOM 1378 O O . ILE A 1 171 ? -0.171 8.162 -12.483 1.00 95.38 171 ILE A O 1
ATOM 1382 N N . ILE A 1 172 ? 1.054 9.737 -11.467 1.00 94.50 172 ILE A N 1
ATOM 1383 C CA . ILE A 1 172 ? -0.014 10.744 -11.440 1.00 94.50 172 ILE A CA 1
ATOM 1384 C C . ILE A 1 172 ? -0.600 11.036 -12.821 1.00 94.50 172 ILE A C 1
ATOM 1386 O O . ILE A 1 172 ? -1.810 11.235 -12.943 1.00 94.50 172 ILE A O 1
ATOM 1390 N N . ALA A 1 173 ? 0.222 11.028 -13.872 1.00 92.56 173 ALA A N 1
ATOM 1391 C CA . ALA A 1 173 ? -0.250 11.230 -15.237 1.00 92.56 173 ALA A CA 1
ATOM 1392 C C . ALA A 1 173 ? -1.081 10.031 -15.721 1.00 92.56 173 ALA A C 1
ATOM 1394 O O . ALA A 1 173 ? -2.157 10.217 -16.294 1.00 92.56 173 ALA A O 1
ATOM 1395 N N . HIS A 1 174 ? -0.618 8.810 -15.431 1.00 92.75 174 HIS A N 1
ATOM 1396 C CA . HIS A 1 174 ? -1.339 7.574 -15.741 1.00 92.75 174 HIS A CA 1
ATOM 1397 C C . HIS A 1 174 ? -2.694 7.533 -15.020 1.00 92.75 174 HIS A C 1
ATOM 1399 O O . HIS A 1 174 ? -3.729 7.417 -15.670 1.00 92.75 174 HIS A O 1
ATOM 1405 N N . ASN A 1 175 ? -2.707 7.759 -13.705 1.00 94.25 175 ASN A N 1
ATOM 1406 C CA . ASN A 1 175 ? -3.918 7.736 -12.886 1.00 94.25 175 ASN A CA 1
ATOM 1407 C C . ASN A 1 175 ? -4.928 8.820 -13.274 1.00 94.25 175 ASN A C 1
ATOM 1409 O O . ASN A 1 175 ? -6.131 8.568 -13.270 1.00 94.25 175 ASN A O 1
ATOM 1413 N N . LYS A 1 176 ? -4.475 10.024 -13.655 1.00 92.31 176 LYS A N 1
ATOM 1414 C CA . LYS A 1 176 ? -5.370 11.067 -14.189 1.00 92.31 176 LYS A CA 1
ATOM 1415 C C . LYS A 1 176 ? -6.032 10.636 -15.499 1.00 92.31 176 LYS A C 1
ATOM 1417 O O . LYS A 1 176 ? -7.209 10.928 -15.699 1.00 92.31 176 LYS A O 1
ATOM 1422 N N . LYS A 1 177 ? -5.295 9.942 -16.374 1.00 91.81 177 LYS A N 1
ATOM 1423 C CA . LYS A 1 177 ? -5.804 9.437 -17.657 1.00 91.81 177 LYS A CA 1
ATOM 1424 C C . LYS A 1 177 ? -6.801 8.292 -17.462 1.00 91.81 177 LYS A C 1
ATOM 1426 O O . LYS A 1 177 ? -7.850 8.298 -18.100 1.00 91.81 177 LYS A O 1
ATOM 1431 N N . THR A 1 178 ? -6.494 7.334 -16.588 1.00 90.69 178 THR A N 1
ATOM 1432 C CA . THR A 1 178 ? -7.327 6.139 -16.358 1.00 90.69 178 THR A CA 1
ATOM 1433 C C . THR A 1 178 ? -8.420 6.349 -15.307 1.00 90.69 178 THR A C 1
ATOM 1435 O O . THR A 1 178 ? -9.326 5.527 -15.197 1.00 90.69 178 THR A O 1
ATOM 1438 N N . LYS A 1 179 ? -8.370 7.460 -14.556 1.00 91.44 179 LYS A N 1
ATOM 1439 C CA . LYS A 1 179 ? -9.211 7.742 -13.377 1.00 91.44 179 LYS A CA 1
ATOM 1440 C C . LYS A 1 179 ? -9.117 6.645 -12.311 1.00 91.44 179 LYS A C 1
ATOM 1442 O O . LYS A 1 179 ? -10.071 6.397 -11.576 1.00 91.44 179 LYS A O 1
ATOM 1447 N N . GLU A 1 180 ? -7.965 5.985 -12.227 1.00 88.75 180 GLU A N 1
ATOM 1448 C CA . GLU A 1 180 ? -7.727 4.927 -11.256 1.00 88.75 180 GLU A CA 1
ATOM 1449 C C . GLU A 1 180 ? -7.221 5.465 -9.921 1.00 88.75 180 GLU A C 1
ATOM 1451 O O . GLU A 1 180 ? -6.443 6.416 -9.843 1.00 88.75 180 GLU A O 1
ATOM 1456 N N . LYS A 1 181 ? -7.655 4.792 -8.857 1.00 90.12 181 LYS A N 1
ATOM 1457 C CA . LYS A 1 181 ? -7.171 4.967 -7.492 1.00 90.12 181 LYS A CA 1
ATOM 1458 C C . LYS A 1 181 ? -7.177 3.607 -6.798 1.00 90.12 181 LYS A C 1
ATOM 1460 O O . LYS A 1 181 ? -8.024 2.763 -7.095 1.00 90.12 181 LYS A O 1
ATOM 1465 N N . LEU A 1 182 ? -6.245 3.393 -5.879 1.00 92.25 182 LEU A N 1
ATOM 1466 C CA . LEU A 1 182 ? -6.275 2.272 -4.947 1.00 92.25 182 LEU A CA 1
ATOM 1467 C C . LEU A 1 182 ? -7.007 2.704 -3.678 1.00 92.25 182 LEU A C 1
ATOM 1469 O O . LEU A 1 182 ? -6.636 3.699 -3.054 1.00 92.25 182 LEU A O 1
ATOM 1473 N N . ASN A 1 183 ? -8.028 1.955 -3.268 1.00 93.12 183 ASN A N 1
ATOM 1474 C CA . ASN A 1 183 ? -8.563 2.119 -1.924 1.00 93.12 183 ASN A CA 1
ATOM 1475 C C . ASN A 1 183 ? -7.712 1.309 -0.941 1.00 93.12 183 ASN A C 1
ATOM 1477 O O . ASN A 1 183 ? -7.478 0.121 -1.170 1.00 93.12 183 ASN A O 1
ATOM 1481 N N . ILE A 1 184 ? -7.222 1.966 0.108 1.00 93.56 184 ILE A N 1
ATOM 1482 C CA . ILE A 1 184 ? -6.313 1.384 1.093 1.00 93.56 184 ILE A CA 1
ATOM 1483 C C . ILE A 1 184 ? -6.819 1.782 2.474 1.00 93.56 184 ILE A C 1
ATOM 1485 O O . ILE A 1 184 ? -6.928 2.969 2.779 1.00 93.56 184 ILE A O 1
ATOM 1489 N N . ALA A 1 185 ? -7.079 0.789 3.309 1.00 91.88 185 ALA A N 1
ATOM 1490 C CA . ALA A 1 185 ? -7.168 0.939 4.748 1.00 91.88 185 ALA A CA 1
ATOM 1491 C C . ALA A 1 185 ? -5.931 0.281 5.369 1.00 91.88 185 ALA A C 1
ATOM 1493 O O . ALA A 1 185 ? -5.340 -0.614 4.778 1.00 91.88 185 ALA A O 1
ATOM 1494 N N . SER A 1 186 ? -5.494 0.764 6.528 1.00 91.56 186 SER A N 1
ATOM 1495 C CA . SER A 1 186 ? -4.345 0.198 7.234 1.00 91.56 186 SER A CA 1
ATOM 1496 C C . SER A 1 186 ? -4.523 0.379 8.730 1.00 91.56 186 SER A C 1
ATOM 1498 O O . SER A 1 186 ? -4.857 1.464 9.205 1.00 91.56 186 SER A O 1
ATOM 1500 N N . LEU A 1 187 ? -4.246 -0.689 9.473 1.00 90.56 187 LEU A N 1
ATOM 1501 C CA . LEU A 1 187 ? -4.237 -0.694 10.935 1.00 90.56 187 LEU A CA 1
ATOM 1502 C C . LEU A 1 187 ? -2.839 -0.437 11.520 1.00 90.56 187 LEU A C 1
ATOM 1504 O O . LEU A 1 187 ? -2.694 -0.402 12.741 1.00 90.56 187 LEU A O 1
ATOM 1508 N N . LEU A 1 188 ? -1.800 -0.263 10.687 1.00 89.12 188 LEU A N 1
ATOM 1509 C CA . LEU A 1 188 ? -0.409 -0.156 11.157 1.00 89.12 188 LEU A CA 1
ATOM 1510 C C . LEU A 1 188 ? -0.218 0.970 12.181 1.00 89.12 188 LEU A C 1
ATOM 1512 O O . LEU A 1 188 ? 0.396 0.744 13.226 1.00 89.12 188 LEU A O 1
ATOM 1516 N N . SER A 1 189 ? -0.789 2.145 11.916 1.00 84.12 189 SER A N 1
ATOM 1517 C CA . SER A 1 189 ? -0.719 3.323 12.790 1.00 84.12 189 SER A CA 1
ATOM 1518 C C . SER A 1 189 ? -1.501 3.156 14.100 1.00 84.12 189 SER A C 1
ATOM 1520 O O . SER A 1 189 ? -1.215 3.823 15.092 1.00 84.12 189 SER A O 1
ATOM 1522 N N . LEU A 1 190 ? -2.443 2.207 14.140 1.00 83.50 190 LEU A N 1
ATOM 1523 C CA . LEU A 1 190 ? -3.331 1.938 15.274 1.00 83.50 190 LEU A CA 1
ATOM 1524 C C . LEU A 1 190 ? -2.870 0.756 16.137 1.00 83.50 190 LEU A C 1
ATOM 1526 O O . LEU A 1 190 ? -3.511 0.424 17.130 1.00 83.50 190 LEU A O 1
ATOM 1530 N N . THR A 1 191 ? -1.736 0.124 15.811 1.00 81.00 191 THR A N 1
ATOM 1531 C CA . THR A 1 191 ? -1.247 -1.076 16.520 1.00 81.00 191 THR A CA 1
ATOM 1532 C C . THR A 1 191 ? -1.181 -0.874 18.043 1.00 81.00 191 THR A C 1
ATOM 1534 O O . THR A 1 191 ? -1.598 -1.747 18.813 1.00 81.00 191 THR A O 1
ATOM 1537 N N . ASN A 1 192 ? -0.713 0.304 18.471 1.00 80.44 192 ASN A N 1
ATOM 1538 C CA . ASN A 1 192 ? -0.513 0.671 19.877 1.00 80.44 192 ASN A CA 1
ATOM 1539 C C . ASN A 1 192 ? -1.496 1.741 20.376 1.00 80.44 192 ASN A C 1
ATOM 1541 O O . ASN A 1 192 ? -1.298 2.289 21.457 1.00 80.44 192 ASN A O 1
ATOM 1545 N N . ILE A 1 193 ? -2.534 2.057 19.598 1.00 82.69 193 ILE A N 1
ATOM 1546 C CA . ILE A 1 193 ? -3.499 3.106 19.927 1.00 82.69 193 ILE A CA 1
ATOM 1547 C C . ILE A 1 193 ? -4.890 2.480 19.983 1.00 82.69 193 ILE A C 1
ATOM 1549 O O . ILE A 1 193 ? -5.379 1.927 19.004 1.00 82.69 193 ILE A O 1
ATOM 1553 N N . ASN A 1 194 ? -5.541 2.591 21.138 1.00 83.06 194 ASN A N 1
ATOM 1554 C CA . ASN A 1 194 ? -6.917 2.144 21.335 1.00 83.06 194 ASN A CA 1
ATOM 1555 C C . ASN A 1 194 ? -7.857 3.346 21.224 1.00 83.06 194 ASN A C 1
ATOM 1557 O O . ASN A 1 194 ? -8.362 3.860 22.218 1.00 83.06 194 ASN A O 1
ATOM 1561 N N . VAL A 1 195 ? -8.047 3.840 20.008 1.00 83.62 195 VAL A N 1
ATOM 1562 C CA . VAL A 1 195 ? -8.953 4.958 19.732 1.00 83.62 195 VAL A CA 1
ATOM 1563 C C . VAL A 1 195 ? -9.816 4.580 18.546 1.00 83.62 195 VAL A C 1
ATOM 1565 O O . VAL A 1 195 ? -9.303 4.030 17.575 1.00 83.62 195 VAL A O 1
ATOM 1568 N N . LEU A 1 196 ? -11.113 4.879 18.623 1.00 82.94 196 LEU A N 1
ATOM 1569 C CA . LEU A 1 196 ? -12.017 4.796 17.480 1.00 82.94 196 LEU A CA 1
ATOM 1570 C C . LEU A 1 196 ? -11.807 6.049 16.613 1.00 82.94 196 LEU A C 1
ATOM 1572 O O . LEU A 1 196 ? -12.154 7.144 17.057 1.00 82.94 196 LEU A O 1
ATOM 1576 N N . PRO A 1 197 ? -11.199 5.931 15.416 1.00 69.38 197 PRO A N 1
ATOM 1577 C CA . PRO A 1 197 ? -10.767 7.093 14.643 1.00 69.38 197 PRO A CA 1
ATOM 1578 C C . PRO A 1 197 ? -11.864 7.637 13.714 1.00 69.38 197 PRO A C 1
ATOM 1580 O O . PRO A 1 197 ? -11.657 8.650 13.052 1.00 69.38 197 PRO A O 1
ATOM 1583 N N . PHE A 1 198 ? -13.023 6.980 13.652 1.00 69.62 198 PHE A N 1
ATOM 1584 C CA . PHE A 1 198 ? -14.157 7.370 12.819 1.00 69.62 198 PHE A CA 1
ATOM 1585 C C . PHE A 1 198 ? -15.368 7.677 13.687 1.00 69.62 198 PHE A C 1
ATOM 1587 O O . PHE A 1 198 ? -15.639 6.997 14.671 1.00 69.62 198 PHE A O 1
ATOM 1594 N N . ALA A 1 199 ? -16.106 8.694 13.266 1.00 60.25 199 ALA A N 1
ATOM 1595 C CA . ALA A 1 199 ? -17.365 9.109 13.870 1.00 60.25 199 ALA A CA 1
ATOM 1596 C C . ALA A 1 199 ? -18.521 8.862 12.891 1.00 60.25 199 ALA A C 1
ATOM 1598 O O . ALA A 1 199 ? -19.386 9.717 12.712 1.00 60.25 199 ALA A O 1
ATOM 1599 N N . ASP A 1 200 ? -18.438 7.735 12.190 1.00 66.75 200 ASP A N 1
ATOM 1600 C CA . ASP A 1 200 ? -19.497 7.205 11.342 1.00 66.75 200 ASP A CA 1
ATOM 1601 C C . ASP A 1 200 ? -20.226 6.098 12.111 1.00 66.75 200 ASP A C 1
ATOM 1603 O O . ASP A 1 200 ? -19.736 5.592 13.126 1.00 66.75 200 ASP A O 1
ATOM 1607 N N . GLU A 1 201 ? -21.417 5.738 11.648 1.00 75.44 201 GLU A N 1
ATOM 1608 C CA . GLU A 1 201 ? -22.274 4.772 12.326 1.00 75.44 201 GLU A CA 1
ATOM 1609 C C . GLU A 1 201 ? -21.635 3.372 12.350 1.00 75.44 201 GLU A C 1
ATOM 1611 O O . GLU A 1 201 ? -21.379 2.754 11.308 1.00 75.44 201 GLU A O 1
ATOM 1616 N N . ILE A 1 202 ? -21.382 2.863 13.559 1.00 84.75 202 ILE A N 1
ATOM 1617 C CA . ILE A 1 202 ? -20.899 1.499 13.771 1.00 84.75 202 ILE A CA 1
ATOM 1618 C C . ILE A 1 202 ? -22.115 0.563 13.746 1.00 84.75 202 ILE A C 1
ATOM 1620 O O . ILE A 1 202 ? -23.027 0.741 14.554 1.00 84.75 202 ILE A O 1
ATOM 1624 N N . PRO A 1 203 ? -22.143 -0.459 12.871 1.00 85.69 203 PRO A N 1
ATOM 1625 C CA . PRO A 1 203 ? -23.216 -1.449 12.856 1.00 85.69 203 PRO A CA 1
ATOM 1626 C C . PRO A 1 203 ? -23.422 -2.107 14.219 1.00 85.69 203 PRO A C 1
ATOM 1628 O O . PRO A 1 203 ? -22.468 -2.591 14.837 1.00 85.69 203 PRO A O 1
ATOM 1631 N N . VAL A 1 204 ? -24.680 -2.181 14.653 1.00 86.88 204 VAL A N 1
ATOM 1632 C CA . VAL A 1 204 ? -25.054 -2.795 15.934 1.00 86.88 204 VAL A CA 1
ATOM 1633 C C . VAL A 1 204 ? -24.664 -4.271 15.994 1.00 86.88 204 VAL A C 1
ATOM 1635 O O . VAL A 1 204 ? -24.347 -4.781 17.066 1.00 86.88 204 VAL A O 1
ATOM 1638 N N . GLU A 1 205 ? -24.615 -4.951 14.847 1.00 89.19 205 GLU A N 1
ATOM 1639 C CA . GLU A 1 205 ? -24.179 -6.340 14.730 1.00 89.19 205 GLU A CA 1
ATOM 1640 C C . GLU A 1 205 ? -22.694 -6.492 15.075 1.00 89.19 205 GLU A C 1
ATOM 1642 O O . GLU A 1 205 ? -22.324 -7.447 15.753 1.00 89.19 205 GLU A O 1
ATOM 1647 N N . ILE A 1 206 ? -21.847 -5.536 14.667 1.00 89.62 206 ILE A N 1
ATOM 1648 C CA . ILE A 1 206 ? -20.414 -5.532 15.004 1.00 89.62 206 ILE A CA 1
ATOM 1649 C C . ILE A 1 206 ? -20.236 -5.284 16.502 1.00 89.62 206 ILE A C 1
ATOM 1651 O O . ILE A 1 206 ? -19.466 -5.992 17.149 1.00 89.62 206 ILE A O 1
ATOM 1655 N N . ILE A 1 207 ? -20.968 -4.314 17.059 1.00 89.31 207 ILE A N 1
ATOM 1656 C CA . ILE A 1 207 ? -20.934 -4.013 18.497 1.00 89.31 207 ILE A CA 1
ATOM 1657 C C . ILE A 1 207 ? -21.367 -5.246 19.296 1.00 89.31 207 ILE A C 1
ATOM 1659 O O . ILE A 1 207 ? -20.619 -5.711 20.148 1.00 89.31 207 ILE A O 1
ATOM 1663 N N . SER A 1 208 ? -22.524 -5.823 18.960 1.00 90.50 208 SER A N 1
ATOM 1664 C CA . SER A 1 208 ? -23.097 -6.977 19.663 1.00 90.50 208 SER A CA 1
ATOM 1665 C C . SER A 1 208 ? -22.229 -8.231 19.554 1.00 90.50 208 SER A C 1
ATOM 1667 O O . SER A 1 208 ? -22.198 -9.029 20.486 1.00 90.50 208 SER A O 1
ATOM 1669 N N . PHE A 1 209 ? -21.540 -8.426 18.426 1.00 91.94 209 PHE A N 1
ATOM 1670 C CA . PHE A 1 209 ? -20.613 -9.541 18.237 1.00 91.94 209 PHE A CA 1
ATOM 1671 C C . PHE A 1 209 ? -19.358 -9.405 19.110 1.00 91.94 209 PHE A C 1
ATOM 1673 O O . PHE A 1 209 ? -18.897 -10.392 19.679 1.00 91.94 209 PHE A O 1
ATOM 1680 N N . LEU A 1 210 ? -18.802 -8.194 19.207 1.00 93.00 210 LEU A N 1
ATOM 1681 C CA . LEU A 1 210 ? -17.564 -7.936 19.947 1.00 93.00 210 LEU A CA 1
ATOM 1682 C C . LEU A 1 210 ? -17.788 -7.809 21.452 1.00 93.00 210 LEU A C 1
ATOM 1684 O O . LEU A 1 210 ? -16.966 -8.280 22.234 1.00 93.00 210 LEU A O 1
ATOM 1688 N N . ASP A 1 211 ? -18.879 -7.160 21.849 1.00 92.75 211 ASP A N 1
ATOM 1689 C CA . ASP A 1 211 ? -19.254 -6.957 23.241 1.00 92.75 211 ASP A CA 1
ATOM 1690 C C . ASP A 1 211 ? -20.788 -6.983 23.394 1.00 92.75 211 ASP A C 1
ATOM 1692 O O . ASP A 1 211 ? -21.454 -5.951 23.269 1.00 92.75 211 ASP A O 1
ATOM 1696 N N . PRO A 1 212 ? -21.378 -8.159 23.683 1.00 92.81 212 PRO A N 1
ATOM 1697 C CA . PRO A 1 212 ? -22.827 -8.319 23.799 1.00 92.81 212 PRO A CA 1
ATOM 1698 C C . PRO A 1 212 ? -23.484 -7.462 24.892 1.00 92.81 212 PRO A C 1
ATOM 1700 O O . PRO A 1 212 ? -24.709 -7.298 24.882 1.00 92.81 212 PRO A O 1
ATOM 1703 N N . MET A 1 213 ? -22.703 -6.949 25.853 1.00 92.88 213 MET A N 1
ATOM 1704 C CA . MET A 1 213 ? -23.207 -6.110 26.945 1.00 92.88 213 MET A CA 1
ATOM 1705 C C . MET A 1 213 ? -23.444 -4.66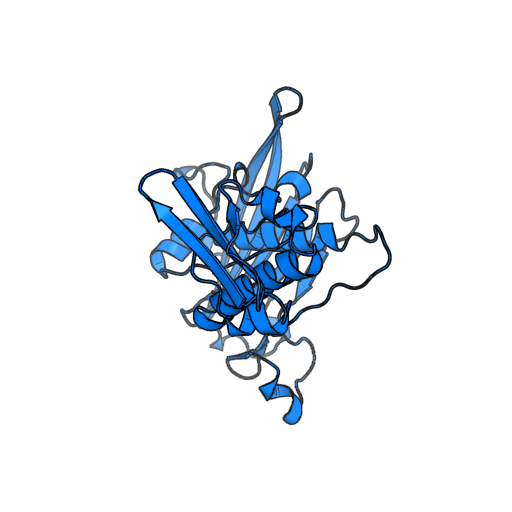9 26.502 1.00 92.88 213 MET A C 1
ATOM 1707 O O . MET A 1 213 ? -24.250 -3.973 27.124 1.00 92.88 213 MET A O 1
ATOM 1711 N N . VAL A 1 214 ? -22.785 -4.222 25.433 1.00 92.88 214 VAL A N 1
ATOM 1712 C CA . VAL A 1 214 ? -23.023 -2.906 24.842 1.00 92.88 214 VAL A CA 1
ATOM 1713 C C . VAL A 1 214 ? -24.341 -2.950 24.067 1.00 92.88 214 VAL A C 1
ATOM 1715 O O . VAL A 1 214 ? -24.517 -3.733 23.137 1.00 92.88 214 VAL A O 1
ATOM 1718 N N . ASP A 1 215 ? -25.290 -2.110 24.475 1.00 90.19 215 ASP A N 1
ATOM 1719 C CA . ASP A 1 215 ? -26.585 -1.931 23.810 1.00 90.19 215 ASP A CA 1
ATOM 1720 C C . ASP A 1 215 ? -26.451 -0.962 22.630 1.00 90.19 215 ASP A C 1
ATOM 1722 O O . ASP A 1 215 ? -26.939 -1.227 21.532 1.00 90.19 215 ASP A O 1
ATOM 1726 N N . LYS A 1 216 ? -25.759 0.165 22.844 1.00 89.44 216 LYS A N 1
ATOM 1727 C CA . LYS A 1 216 ? -25.537 1.194 21.822 1.00 89.44 216 LYS A CA 1
ATOM 1728 C C . LYS A 1 216 ? -24.171 1.848 21.979 1.00 89.44 216 LYS A C 1
ATOM 1730 O O . LYS A 1 216 ? -23.754 2.160 23.093 1.00 89.44 216 LYS A O 1
ATOM 1735 N N . LEU A 1 217 ? -23.525 2.102 20.847 1.00 91.12 217 LEU A N 1
ATOM 1736 C CA . LEU A 1 217 ? -22.351 2.958 20.736 1.00 91.12 217 LEU A CA 1
ATOM 1737 C C . LEU A 1 217 ? -22.455 3.757 19.438 1.00 91.12 217 LEU A C 1
ATOM 1739 O O . LEU A 1 217 ? -22.424 3.171 18.357 1.00 91.12 217 LEU A O 1
ATOM 1743 N N . TYR A 1 218 ? -22.579 5.077 19.534 1.00 89.19 218 TYR A N 1
ATOM 1744 C CA . TYR A 1 218 ? -22.598 5.947 18.359 1.00 89.19 218 TYR A CA 1
ATOM 1745 C C . TYR A 1 218 ? -21.990 7.318 18.654 1.00 89.19 218 TYR A C 1
ATOM 1747 O O . TYR A 1 218 ? -21.789 7.707 19.806 1.00 89.19 218 TYR A O 1
ATOM 1755 N N . PHE A 1 219 ? -21.680 8.035 17.578 1.00 88.75 219 PHE A N 1
ATOM 1756 C CA . PHE A 1 219 ? -21.047 9.345 17.615 1.00 88.75 219 PHE A CA 1
ATOM 1757 C C . PHE A 1 219 ? -22.024 10.386 17.086 1.00 88.75 219 PHE A C 1
ATOM 1759 O O . PHE A 1 219 ? -22.473 10.285 15.946 1.00 88.75 219 PHE A O 1
ATOM 1766 N N . ASP A 1 220 ? -22.328 11.387 17.904 1.00 85.88 220 ASP A N 1
ATOM 1767 C CA . ASP A 1 220 ? -23.101 12.553 17.498 1.00 85.88 220 ASP A CA 1
ATOM 1768 C C . ASP A 1 220 ? -22.144 13.704 17.162 1.00 85.88 220 ASP A C 1
ATOM 1770 O O . ASP A 1 220 ? -21.351 14.156 17.996 1.00 85.88 220 ASP A O 1
ATOM 1774 N N . LYS A 1 221 ? -22.176 14.142 15.901 1.00 79.38 221 LYS A N 1
ATOM 1775 C CA . LYS A 1 221 ? -21.357 15.239 15.375 1.00 79.38 221 LYS A CA 1
ATOM 1776 C C . LYS A 1 221 ? -22.208 16.505 15.320 1.00 79.38 221 LYS A C 1
ATOM 1778 O O . LYS A 1 221 ? -22.924 16.730 14.348 1.00 79.38 221 LYS A O 1
ATOM 1783 N N . ALA A 1 222 ? -22.046 17.374 16.313 1.00 75.56 222 ALA A N 1
ATOM 1784 C CA . ALA A 1 222 ? -22.472 18.769 16.224 1.00 75.56 222 ALA A CA 1
ATOM 1785 C C . ALA A 1 222 ? -21.293 19.642 15.756 1.00 75.56 222 ALA A C 1
ATOM 1787 O O . ALA A 1 222 ? -20.145 19.274 15.988 1.00 75.56 222 ALA A O 1
ATOM 1788 N N . GLU A 1 223 ? -21.570 20.796 15.135 1.00 64.88 223 GLU A N 1
ATOM 1789 C CA . GLU A 1 223 ? -20.679 21.672 14.331 1.00 64.88 223 GLU A CA 1
ATOM 1790 C C . GLU A 1 223 ? -19.192 21.809 14.738 1.00 64.88 223 GLU A C 1
ATOM 1792 O O . GLU A 1 223 ? -18.381 22.127 13.877 1.00 64.88 223 GLU A O 1
ATOM 1797 N N . ASN A 1 224 ? -18.806 21.563 15.997 1.00 68.31 224 ASN A N 1
ATOM 1798 C CA . ASN A 1 224 ? -17.406 21.494 16.451 1.00 68.31 224 ASN A CA 1
ATOM 1799 C C . ASN A 1 224 ? -17.145 20.519 17.623 1.00 68.31 224 ASN A C 1
ATOM 1801 O O . ASN A 1 224 ? -16.102 20.596 18.275 1.00 68.31 224 ASN A O 1
ATOM 1805 N N . LYS A 1 225 ? -18.084 19.624 17.950 1.00 77.19 225 LYS A N 1
ATOM 1806 C CA . LYS A 1 225 ? -17.948 18.668 19.059 1.00 77.19 225 LYS A CA 1
ATOM 1807 C C . LYS A 1 225 ? -18.481 17.304 18.653 1.00 77.19 225 LYS A C 1
ATOM 1809 O O . LYS A 1 225 ? -19.575 17.196 18.111 1.00 77.19 225 LYS A O 1
ATOM 1814 N N . VAL A 1 226 ? -17.706 16.274 18.971 1.00 80.81 226 VAL A N 1
ATOM 1815 C CA . VAL A 1 226 ? -18.147 14.885 18.875 1.00 80.81 226 VAL A CA 1
ATOM 1816 C C . VAL A 1 226 ? -18.558 14.446 20.274 1.00 80.81 226 VAL A C 1
ATOM 1818 O O . VAL A 1 226 ? -17.717 14.388 21.170 1.00 80.81 226 VAL A O 1
ATOM 1821 N N . LEU A 1 227 ? -19.848 14.185 20.465 1.00 89.12 227 LEU A N 1
ATOM 1822 C CA . LEU A 1 227 ? -20.357 13.511 21.653 1.00 89.12 227 LEU A CA 1
ATOM 1823 C C . LEU A 1 227 ? -20.437 12.017 21.366 1.00 89.12 227 LEU A C 1
ATOM 1825 O O . LEU A 1 227 ? -20.829 11.591 20.282 1.00 89.12 227 LEU A O 1
ATOM 1829 N N . ILE A 1 228 ? -20.031 11.217 22.337 1.00 91.19 228 ILE A N 1
ATOM 1830 C CA . ILE A 1 228 ? -19.990 9.766 22.228 1.00 91.19 228 ILE A CA 1
ATOM 1831 C C . ILE A 1 228 ? -21.037 9.227 23.179 1.00 91.19 228 ILE A C 1
ATOM 1833 O O . ILE A 1 228 ? -20.971 9.463 24.385 1.00 91.19 228 ILE A O 1
ATOM 1837 N N . HIS A 1 229 ? -21.986 8.500 22.617 1.00 92.56 229 HIS A N 1
ATOM 1838 C CA . HIS A 1 229 ? -23.078 7.883 23.341 1.00 92.56 229 HIS A CA 1
ATOM 1839 C C . HIS A 1 229 ? -22.755 6.411 23.534 1.00 92.56 229 HIS A C 1
ATOM 1841 O O . HIS A 1 229 ? -22.683 5.664 22.557 1.00 92.56 229 HIS A O 1
ATOM 1847 N N . LEU A 1 230 ? -22.534 5.999 24.781 1.00 93.94 230 LEU A N 1
ATOM 1848 C CA . LEU A 1 230 ? -22.266 4.616 25.157 1.00 93.94 230 LEU A CA 1
ATOM 1849 C C . LEU A 1 230 ? -23.332 4.145 26.140 1.00 93.94 230 LEU A C 1
ATOM 1851 O O . LEU A 1 230 ? -23.481 4.699 27.224 1.00 93.94 230 LEU A O 1
ATOM 1855 N N . LYS A 1 231 ? -24.042 3.075 25.797 1.00 94.81 231 LYS A N 1
ATOM 1856 C CA . LYS A 1 231 ? -25.043 2.472 26.672 1.00 94.81 231 LYS A CA 1
ATOM 1857 C C . LYS A 1 231 ? -24.807 0.979 26.809 1.00 94.81 231 LYS A C 1
ATOM 1859 O O . LYS A 1 231 ? -24.735 0.270 25.807 1.00 94.81 231 LYS A O 1
ATOM 1864 N N . PHE A 1 232 ? -24.768 0.502 28.047 1.00 95.25 232 PHE A N 1
ATOM 1865 C CA . PHE A 1 232 ? -24.787 -0.924 28.363 1.00 95.25 232 PHE A CA 1
ATOM 1866 C C . PHE A 1 232 ? -26.218 -1.408 28.614 1.00 95.25 232 PHE A C 1
ATOM 1868 O O . PHE A 1 232 ? -27.090 -0.656 29.061 1.00 95.25 232 PHE A O 1
ATOM 1875 N N . ARG A 1 233 ? -26.480 -2.687 28.336 1.00 92.38 233 ARG A N 1
ATOM 1876 C CA . ARG A 1 233 ? -27.793 -3.304 28.562 1.00 92.38 233 ARG A CA 1
ATOM 1877 C C . ARG A 1 233 ? -28.177 -3.209 30.039 1.00 92.38 233 ARG A C 1
ATOM 1879 O O . ARG A 1 233 ? -27.440 -3.654 30.914 1.00 92.38 233 ARG A O 1
ATOM 1886 N N . GLY A 1 234 ? -29.355 -2.648 30.306 1.00 93.25 234 GLY A N 1
ATOM 1887 C CA . GLY A 1 234 ? -29.876 -2.490 31.667 1.00 93.25 234 GLY A CA 1
ATOM 1888 C C . GLY A 1 234 ? -29.193 -1.398 32.500 1.00 93.25 234 GLY A C 1
ATOM 1889 O O . GLY A 1 234 ? -29.454 -1.329 33.696 1.00 93.25 234 GLY A O 1
ATOM 1890 N N . GLN A 1 235 ? -28.350 -0.554 31.896 1.00 95.06 235 GLN A N 1
ATOM 1891 C CA . GLN A 1 235 ? -27.697 0.573 32.566 1.00 95.06 235 GLN A CA 1
ATOM 1892 C C . GLN A 1 235 ? -28.113 1.915 31.951 1.00 95.06 235 GLN A C 1
ATOM 1894 O O . GLN A 1 235 ? -28.655 1.975 30.839 1.00 95.06 235 GLN A O 1
ATOM 1899 N N . GLU A 1 236 ? -27.873 2.993 32.700 1.00 95.12 236 GLU A N 1
ATOM 1900 C CA . GLU A 1 236 ? -28.015 4.357 32.193 1.00 95.12 236 GLU A CA 1
ATOM 1901 C C . GLU A 1 236 ? -26.974 4.651 31.103 1.00 95.12 236 GLU A C 1
ATOM 1903 O O . GLU A 1 236 ? -25.921 4.016 31.019 1.00 95.12 236 GLU A O 1
ATOM 1908 N N . GLU A 1 237 ? -27.308 5.590 30.224 1.00 96.19 237 GLU A N 1
ATOM 1909 C CA . GLU A 1 237 ? -26.433 6.008 29.134 1.00 96.19 237 GLU A CA 1
ATOM 1910 C C . GLU A 1 237 ? -25.283 6.880 29.651 1.00 96.19 237 GLU A C 1
ATOM 1912 O O . GLU A 1 237 ? -25.469 7.763 30.488 1.00 96.19 237 GLU A O 1
ATOM 1917 N N . ILE A 1 238 ? -24.093 6.641 29.110 1.00 95.75 238 ILE A N 1
ATOM 1918 C CA . ILE A 1 238 ? -22.862 7.364 29.399 1.00 95.75 238 ILE A CA 1
ATOM 1919 C C . ILE A 1 238 ? -22.559 8.264 28.201 1.00 95.75 238 ILE A C 1
ATOM 1921 O O . ILE A 1 238 ? -22.467 7.794 27.065 1.00 95.75 238 ILE A O 1
ATOM 1925 N N . ILE A 1 239 ? -22.368 9.557 28.462 1.00 93.88 239 ILE A N 1
ATOM 1926 C CA . ILE A 1 239 ? -22.007 10.548 27.445 1.00 93.88 239 ILE A CA 1
ATOM 1927 C C . ILE A 1 239 ? -20.552 10.954 27.657 1.00 93.88 239 ILE A C 1
ATOM 1929 O O . ILE A 1 239 ? -20.187 11.448 28.725 1.00 93.88 239 ILE A O 1
ATOM 1933 N N . LEU A 1 240 ? -19.725 10.767 26.631 1.00 91.81 240 LEU A N 1
ATOM 1934 C CA . LEU A 1 240 ? -18.309 11.133 26.637 1.00 91.81 240 LEU A CA 1
ATOM 1935 C C . LEU A 1 240 ? -18.039 12.211 25.585 1.00 91.81 240 LEU A C 1
ATOM 1937 O O . LEU A 1 240 ? -18.744 12.323 24.584 1.00 91.81 240 LEU A O 1
ATOM 1941 N N . ASN A 1 241 ? -16.996 13.006 25.803 1.00 89.50 241 ASN A N 1
ATOM 1942 C CA . ASN A 1 241 ? -16.564 14.071 24.890 1.00 89.50 241 ASN A CA 1
ATOM 1943 C C . ASN A 1 241 ? -15.185 13.800 24.262 1.00 89.50 241 ASN A C 1
ATOM 1945 O O . ASN A 1 241 ? -14.756 14.552 23.387 1.00 89.50 241 ASN A O 1
ATOM 1949 N N . ASN A 1 242 ? -14.492 12.743 24.699 1.00 87.75 242 ASN A N 1
ATOM 1950 C CA . AS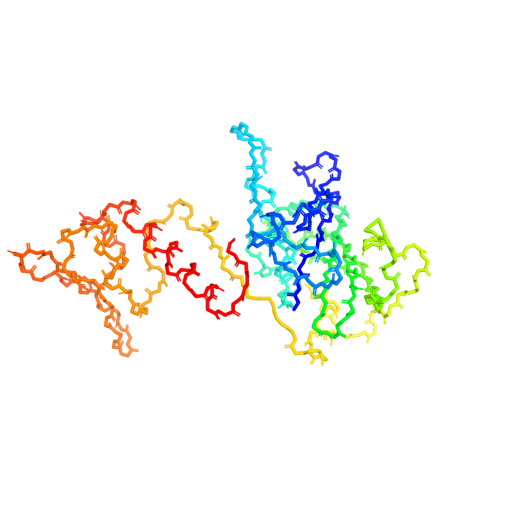N A 1 242 ? -13.189 12.340 24.194 1.00 87.75 242 ASN A CA 1
ATOM 1951 C C . ASN A 1 242 ? -13.186 10.838 23.849 1.00 87.75 242 ASN A C 1
ATOM 1953 O O . ASN A 1 242 ? -13.458 10.011 24.722 1.00 87.75 242 ASN A O 1
ATOM 1957 N N . PRO A 1 243 ? -12.829 10.447 22.610 1.00 87.06 243 PRO A N 1
ATOM 1958 C CA . PRO A 1 243 ? -12.709 9.041 22.215 1.00 87.06 243 PRO A CA 1
ATOM 1959 C C . PRO A 1 243 ? -11.763 8.206 23.080 1.00 87.06 243 PRO A C 1
ATOM 1961 O O . PRO A 1 243 ? -11.939 6.994 23.174 1.00 87.06 243 PRO A O 1
ATOM 1964 N N . LEU A 1 244 ? -10.767 8.827 23.719 1.00 88.62 244 LEU A N 1
ATOM 1965 C CA . LEU A 1 244 ? -9.856 8.128 24.626 1.00 88.62 244 LEU A CA 1
ATOM 1966 C C . LEU A 1 244 ? -10.559 7.613 25.886 1.00 88.62 244 LEU A C 1
ATOM 1968 O O . LEU A 1 244 ? -10.154 6.570 26.399 1.00 88.62 244 LEU A O 1
ATOM 1972 N N . ASP A 1 245 ? -11.625 8.273 26.339 1.00 91.56 245 ASP A N 1
ATOM 1973 C CA . ASP A 1 245 ? -12.345 7.897 27.561 1.00 91.56 245 ASP A CA 1
ATOM 1974 C C . ASP A 1 245 ? -13.084 6.562 27.404 1.00 91.56 245 ASP A C 1
ATOM 1976 O O . ASP A 1 245 ? -13.346 5.875 28.390 1.00 91.56 245 ASP A O 1
ATOM 1980 N N . LEU A 1 246 ? -13.336 6.121 26.165 1.00 91.38 246 LEU A N 1
ATOM 1981 C CA . LEU A 1 246 ? -13.872 4.786 25.889 1.00 91.38 246 LEU A CA 1
ATOM 1982 C C . LEU A 1 246 ? -12.976 3.668 26.432 1.00 91.38 246 LEU A C 1
ATOM 1984 O O . LEU A 1 246 ? -13.489 2.598 26.738 1.00 91.38 246 LEU A O 1
ATOM 1988 N N . ASN A 1 247 ? -11.672 3.905 26.610 1.00 90.62 247 ASN A N 1
ATOM 1989 C CA . ASN A 1 247 ? -10.755 2.920 27.195 1.00 90.62 247 ASN A CA 1
ATOM 1990 C C . ASN A 1 247 ? -11.049 2.603 28.667 1.00 90.62 247 ASN A C 1
ATOM 1992 O O . ASN A 1 247 ? -10.556 1.599 29.177 1.00 90.62 247 ASN A O 1
ATOM 1996 N N . VAL A 1 248 ? -11.825 3.445 29.356 1.00 93.38 248 VAL A N 1
ATOM 1997 C CA . VAL A 1 248 ? -12.283 3.174 30.727 1.00 93.38 248 VAL A CA 1
ATOM 1998 C C . VAL A 1 248 ? -13.406 2.133 30.735 1.00 93.38 248 VAL A C 1
ATOM 2000 O O . VAL A 1 248 ? -13.535 1.378 31.695 1.00 93.38 248 VAL A O 1
ATOM 2003 N N . TYR A 1 249 ? -14.201 2.075 29.664 1.00 93.81 249 TYR A N 1
ATOM 2004 C CA . TYR A 1 249 ? -15.441 1.298 29.616 1.00 93.81 249 TYR A CA 1
ATOM 2005 C C . TYR A 1 249 ? -15.371 0.087 28.683 1.00 93.81 249 TYR A C 1
ATOM 2007 O O . TYR A 1 249 ? -16.025 -0.918 28.939 1.00 93.81 249 TYR A O 1
ATOM 2015 N N . LEU A 1 250 ? -14.594 0.171 27.602 1.00 92.50 250 LEU A N 1
ATOM 2016 C CA . LEU A 1 250 ? -14.477 -0.864 26.581 1.00 92.50 250 LEU A CA 1
ATOM 2017 C C . LEU A 1 250 ? -13.086 -1.489 26.600 1.00 92.50 250 LEU A C 1
ATOM 2019 O O . LEU A 1 250 ? -12.069 -0.811 26.752 1.00 92.50 250 LEU A O 1
ATOM 2023 N N . SER A 1 251 ? -13.037 -2.801 26.372 1.00 91.81 251 SER A N 1
ATOM 2024 C CA . SER A 1 251 ? -11.765 -3.506 26.255 1.00 91.81 251 SER A CA 1
ATOM 2025 C C . SER A 1 251 ? -10.985 -3.053 25.010 1.00 91.81 251 SER A C 1
ATOM 2027 O O . SER A 1 251 ? -11.563 -2.702 23.977 1.00 91.81 251 SER A O 1
ATOM 2029 N N . SER A 1 252 ? -9.651 -3.147 25.063 1.00 90.75 252 SER A N 1
ATOM 2030 C CA . SER A 1 252 ? -8.797 -2.923 23.883 1.00 90.75 252 SER A CA 1
ATOM 2031 C C . SER A 1 252 ? -9.187 -3.838 22.714 1.00 90.75 252 SER A C 1
ATOM 2033 O O . SER A 1 252 ? -9.148 -3.405 21.564 1.00 90.75 252 SER A O 1
ATOM 2035 N N . GLY A 1 253 ? -9.613 -5.076 22.999 1.00 90.94 253 GLY A N 1
ATOM 2036 C CA . GLY A 1 253 ? -10.097 -6.019 21.989 1.00 90.94 253 GLY A CA 1
ATOM 2037 C C . GLY A 1 253 ? -11.372 -5.534 21.300 1.00 90.94 253 GLY A C 1
ATOM 2038 O O . GLY A 1 253 ? -11.446 -5.577 20.075 1.00 90.94 253 GLY A O 1
ATOM 2039 N N . THR A 1 254 ? -12.327 -4.996 22.062 1.00 91.56 254 THR A N 1
ATOM 2040 C CA . THR A 1 254 ? -13.574 -4.417 21.539 1.00 91.56 254 THR A CA 1
ATOM 2041 C C . THR A 1 254 ? -13.274 -3.219 20.644 1.00 91.56 254 THR A C 1
ATOM 2043 O O . THR A 1 254 ? -13.710 -3.186 19.496 1.00 91.56 254 THR A O 1
ATOM 2046 N N . ILE A 1 255 ? -12.463 -2.267 21.121 1.00 90.75 255 ILE A N 1
ATOM 2047 C CA . ILE A 1 255 ? -12.093 -1.068 20.354 1.00 90.75 255 ILE A CA 1
ATOM 2048 C C . ILE A 1 255 ? -11.378 -1.464 19.056 1.00 90.75 255 ILE A C 1
ATOM 2050 O O . ILE A 1 255 ? -11.804 -1.068 17.973 1.00 90.75 255 ILE A O 1
ATOM 2054 N N . LYS A 1 256 ? -10.330 -2.294 19.134 1.00 90.56 256 LYS A N 1
ATOM 2055 C CA . LYS A 1 256 ? -9.578 -2.746 17.950 1.00 90.56 256 LYS A CA 1
ATOM 2056 C C . LYS A 1 256 ? -10.439 -3.561 16.989 1.00 90.56 256 LYS A C 1
ATOM 2058 O O . LYS A 1 256 ? -10.310 -3.398 15.778 1.00 90.56 256 LYS A O 1
ATOM 2063 N N . GLY A 1 257 ? -11.323 -4.403 17.519 1.00 91.81 257 GLY A N 1
ATOM 2064 C CA . GLY A 1 257 ? -12.285 -5.171 16.739 1.00 91.81 257 GLY A CA 1
ATOM 2065 C C . GLY A 1 257 ? -13.211 -4.257 15.947 1.00 91.81 257 GLY A C 1
ATOM 2066 O O . GLY A 1 257 ? -13.311 -4.408 14.732 1.00 91.81 257 GLY A O 1
ATOM 2067 N N . ILE A 1 258 ? -13.819 -3.261 16.600 1.00 90.69 258 ILE A N 1
ATOM 2068 C CA . ILE A 1 258 ? -14.705 -2.291 15.942 1.00 90.69 258 ILE A CA 1
ATOM 2069 C C . ILE A 1 258 ? -13.964 -1.610 14.793 1.00 90.69 258 ILE A C 1
ATOM 2071 O O . ILE A 1 258 ? -14.499 -1.528 13.686 1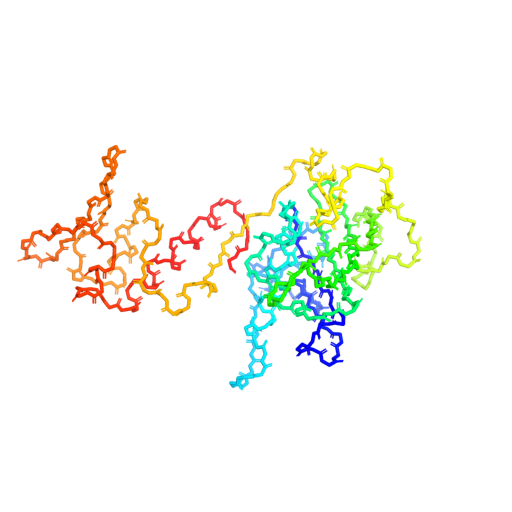.00 90.69 258 ILE A O 1
ATOM 2075 N N . VAL A 1 259 ? -12.724 -1.165 15.028 1.00 89.50 259 VAL A N 1
ATOM 2076 C CA . VAL A 1 259 ? -11.913 -0.524 13.987 1.00 89.50 259 VAL A CA 1
ATOM 2077 C C . VAL A 1 259 ? -11.689 -1.471 12.808 1.00 89.50 259 VAL A C 1
ATOM 2079 O O . VAL A 1 259 ? -11.979 -1.107 11.668 1.00 89.50 259 VAL A O 1
ATOM 2082 N N . ALA A 1 260 ? -11.217 -2.690 13.074 1.00 91.56 260 ALA A N 1
ATOM 2083 C CA . ALA A 1 260 ? -10.902 -3.668 12.039 1.00 91.56 260 ALA A CA 1
ATOM 2084 C C . ALA A 1 260 ? -12.134 -4.057 11.207 1.00 91.56 260 ALA A C 1
ATOM 2086 O O . ALA A 1 260 ? -12.075 -4.023 9.980 1.00 91.56 260 ALA A O 1
ATOM 2087 N N . PHE A 1 261 ? -13.264 -4.368 11.850 1.00 91.44 261 PHE A N 1
ATOM 2088 C CA . PHE A 1 261 ? -14.498 -4.736 11.151 1.00 91.44 261 PHE A CA 1
ATOM 2089 C C . PHE A 1 261 ? -15.086 -3.572 10.352 1.00 91.44 261 PHE A C 1
ATOM 2091 O O . PHE A 1 261 ? -15.582 -3.782 9.246 1.00 91.44 261 PHE A O 1
ATOM 2098 N N . THR A 1 262 ? -15.000 -2.346 10.870 1.00 87.56 262 THR A N 1
ATOM 2099 C CA . THR A 1 262 ? -15.478 -1.156 10.152 1.00 87.56 262 THR A CA 1
ATOM 2100 C C . THR A 1 262 ? -14.639 -0.902 8.901 1.00 87.56 262 THR A C 1
ATOM 2102 O O . THR A 1 262 ? -15.195 -0.746 7.814 1.00 87.56 262 THR A O 1
ATOM 2105 N N . MET A 1 263 ? -13.307 -0.954 9.011 1.00 89.31 263 MET A N 1
ATOM 2106 C CA . MET A 1 263 ? -12.419 -0.829 7.850 1.00 89.31 263 MET A CA 1
ATOM 2107 C C . MET A 1 263 ? -12.636 -1.964 6.840 1.00 89.31 263 MET A C 1
ATOM 2109 O O . MET A 1 263 ? -12.734 -1.709 5.641 1.00 89.31 263 MET A O 1
ATOM 2113 N N . ALA A 1 264 ? -12.774 -3.208 7.311 1.00 91.75 264 ALA A N 1
ATOM 2114 C CA . ALA A 1 264 ? -13.042 -4.359 6.454 1.00 91.75 264 ALA A CA 1
ATOM 2115 C C . ALA A 1 264 ? -14.366 -4.212 5.695 1.00 91.75 264 ALA A C 1
ATOM 2117 O O . ALA A 1 264 ? -14.403 -4.434 4.488 1.00 91.75 264 ALA A O 1
ATOM 2118 N N . LYS A 1 265 ? -15.438 -3.780 6.368 1.00 89.38 265 LYS A N 1
ATOM 2119 C CA . LYS A 1 265 ? -16.740 -3.507 5.744 1.00 89.38 265 LYS A CA 1
ATOM 2120 C C . LYS A 1 265 ? -16.612 -2.490 4.607 1.00 89.38 265 LYS A C 1
ATOM 2122 O O . LYS A 1 265 ? -17.150 -2.722 3.526 1.00 89.38 265 LYS A O 1
ATOM 2127 N N . GLU A 1 266 ? -15.904 -1.386 4.829 1.00 87.50 266 GLU A N 1
ATOM 2128 C CA . GLU A 1 266 ? -15.733 -0.348 3.807 1.00 87.50 266 GLU A CA 1
ATOM 2129 C C . GLU A 1 266 ? -14.884 -0.829 2.621 1.00 87.50 266 GLU A C 1
ATOM 2131 O O . GLU A 1 266 ? -15.253 -0.600 1.464 1.00 87.50 266 GLU A O 1
ATOM 2136 N N . ILE A 1 267 ? -13.806 -1.578 2.874 1.00 92.56 267 ILE A N 1
ATOM 2137 C CA . ILE A 1 267 ? -12.977 -2.175 1.815 1.00 92.56 267 ILE A CA 1
ATOM 2138 C C . ILE A 1 267 ? -13.740 -3.243 1.025 1.00 92.56 267 ILE A C 1
ATOM 2140 O O . ILE A 1 267 ? -13.639 -3.271 -0.199 1.00 92.56 267 ILE A O 1
ATOM 2144 N N . LEU A 1 268 ? -14.545 -4.085 1.677 1.00 91.44 268 LEU A N 1
ATOM 2145 C CA . LEU A 1 268 ? -15.353 -5.102 0.998 1.00 91.44 268 LEU A CA 1
ATOM 2146 C C . LEU A 1 268 ? -16.420 -4.481 0.085 1.00 91.44 268 LEU A C 1
ATOM 2148 O O . LEU A 1 268 ? -16.664 -4.998 -1.001 1.00 91.44 268 LEU A O 1
ATOM 2152 N N . LYS A 1 269 ? -17.026 -3.355 0.487 1.00 90.31 269 LYS A N 1
ATOM 2153 C CA . LYS A 1 269 ? -18.016 -2.634 -0.333 1.00 90.31 269 LYS A CA 1
ATOM 2154 C C . LYS A 1 269 ? -17.405 -1.945 -1.548 1.00 90.31 269 LYS A C 1
ATOM 2156 O O . LYS A 1 269 ? -17.971 -1.982 -2.635 1.00 90.31 269 LYS A O 1
ATOM 2161 N N . SER A 1 270 ? -16.294 -1.247 -1.340 1.00 88.62 270 SER A N 1
ATOM 2162 C CA . SER A 1 270 ? -15.677 -0.391 -2.362 1.00 88.62 270 SER A CA 1
ATOM 2163 C C . SER A 1 270 ? -14.647 -1.125 -3.226 1.00 88.62 270 SER A C 1
ATOM 2165 O O . SER A 1 270 ? -14.306 -0.660 -4.313 1.00 88.62 270 SER A O 1
ATOM 2167 N N . GLY A 1 271 ? -14.167 -2.280 -2.757 1.00 89.94 271 GLY A N 1
ATOM 2168 C CA . GLY A 1 271 ? -12.994 -2.969 -3.275 1.00 89.94 271 GLY A CA 1
ATOM 2169 C C . GLY A 1 271 ? -11.703 -2.237 -2.897 1.00 89.94 271 GLY A C 1
ATOM 2170 O O . GLY A 1 271 ? -11.597 -1.020 -3.025 1.00 89.94 271 GLY A O 1
ATOM 2171 N N . GLY A 1 272 ? -10.670 -2.968 -2.482 1.00 93.31 272 GLY A N 1
ATOM 2172 C CA . GLY A 1 272 ? -9.410 -2.347 -2.071 1.00 93.31 272 GLY A CA 1
ATOM 2173 C C . GLY A 1 272 ? -8.485 -3.290 -1.319 1.00 93.31 272 GLY A C 1
ATOM 2174 O O . GLY A 1 272 ? -8.577 -4.506 -1.475 1.00 93.31 272 GLY A O 1
ATOM 2175 N N . TYR A 1 273 ? -7.608 -2.698 -0.515 1.00 95.06 273 TYR A N 1
ATOM 2176 C CA . TYR A 1 273 ? -6.638 -3.378 0.335 1.00 95.06 273 TYR A CA 1
ATOM 2177 C C . TYR A 1 273 ? -6.844 -2.948 1.790 1.00 95.06 273 TYR A C 1
ATOM 2179 O O . TYR A 1 273 ? -7.070 -1.765 2.047 1.00 95.06 273 TYR A O 1
ATOM 2187 N N . LEU A 1 274 ? -6.768 -3.906 2.712 1.00 93.56 274 LEU A N 1
ATOM 2188 C CA . LEU A 1 274 ? -6.781 -3.705 4.163 1.00 93.56 274 LEU A CA 1
ATOM 2189 C C . LEU A 1 274 ? -5.449 -4.174 4.760 1.00 93.56 274 LEU A C 1
ATOM 2191 O O . LEU A 1 274 ? -4.946 -5.212 4.269 1.00 93.56 274 LEU A O 1
#